Protein AF-0000000075744273 (afdb_homodimer)

Radius of gyration: 20.95 Å; Cα contacts (8 Å, |Δi|>4): 362; chains: 2; bounding box: 50×67×38 Å

pLDDT: mean 96.49, std 5.06, range [46.53, 98.94]

Nearest PDB structures (foldseek):
  8to0-assembly1_Aa  TM=3.218E-01  e=2.720E+00  Mus musculus
  8w6e-assembly1_A  TM=4.230E-01  e=6.167E+00  artificial sequences
  8to0-assembly1_Aa  TM=2.911E-01  e=2.385E+00  Mus musculus
  1i4d-assembly1_A  TM=2.532E-01  e=2.047E+00  Homo sapiens
  1i4d-assembly1_B  TM=2.000E-01  e=2.385E+00  Homo sapiens

InterPro domains:
  IPR012312 Hemerythrin-like [PF01814] (7-139)

Organism: Caldivirga maquilingensis (strain ATCC 700844 / DSM 13496 / JCM 10307 / IC-167) (NCBI:txid397948)

Foldseek 3Di:
DAFLVVLLVVLVVLVVLLVLLLVLLVLCLVVVPCDLVLVVLSLLCCVQQVQLASVCSCVFWQVVCCCVPPHNCPPDLVVVLVVLSVVLVVLSVVLVVLSVCVVVPNVVSSVVSSVSSNVNSVSVVVSVVCCVPPVSVSSNVDGGTDGPDDSVRSCVVRVVVVSSVSSVVSCCVRVNDD/DAFLVVLVVVLVVLVVLLVLLLVLLVLCLVVVPCDLVLVVLSLLCCVQQVQLASVCSCVFWQVVCCCVPPHNCPPDLVVVLVVLSVVLVVLSVVLVVLSVCVVVPPPVSSVVSSVSSNVNSVSVVVSVVCCVPPVSVSSNVDGGTDGPDDSVRSCVVRVVVVSSVSSVVSCCVRVNDD

Structure (mmCIF, N/CA/C/O backbone):
data_AF-0000000075744273-model_v1
#
loop_
_entity.id
_entity.type
_entity.pdbx_description
1 polymer 'Hemerythrin HHE cation binding domain protein'
#
loop_
_atom_site.group_PDB
_atom_site.id
_atom_site.type_symbol
_atom_site.label_atom_id
_atom_site.label_alt_id
_atom_site.label_comp_id
_atom_site.label_asym_id
_atom_site.label_entity_id
_atom_site.label_seq_id
_atom_site.pdbx_PDB_ins_code
_atom_site.Cartn_x
_atom_site.Cartn_y
_atom_site.Cartn_z
_atom_site.occupancy
_atom_site.B_iso_or_equiv
_atom_site.auth_seq_id
_atom_site.auth_comp_id
_atom_site.auth_asym_id
_atom_site.auth_atom_id
_atom_site.pdbx_PDB_model_num
ATOM 1 N N . MET A 1 1 ? 20.266 -5.816 -15.562 1 82.19 1 MET A N 1
ATOM 2 C CA . MET A 1 1 ? 20.766 -6.02 -14.211 1 82.19 1 MET A CA 1
ATOM 3 C C . MET A 1 1 ? 21.172 -4.695 -13.57 1 82.19 1 MET A C 1
ATOM 5 O O . MET A 1 1 ? 21.688 -3.812 -14.25 1 82.19 1 MET A O 1
ATOM 9 N N . VAL A 1 2 ? 20.719 -4.566 -12.336 1 88.5 2 VAL A N 1
ATOM 10 C CA . VAL A 1 2 ? 21.031 -3.359 -11.586 1 88.5 2 VAL A CA 1
ATOM 11 C C . VAL A 1 2 ? 21.938 -3.711 -10.406 1 88.5 2 VAL A C 1
ATOM 13 O O . VAL A 1 2 ? 21.656 -4.645 -9.656 1 88.5 2 VAL A O 1
ATOM 16 N N . SER A 1 3 ? 23.125 -2.955 -10.281 1 95.31 3 SER A N 1
ATOM 17 C CA . SER A 1 3 ? 23.969 -3.113 -9.109 1 95.31 3 SER A CA 1
ATOM 18 C C . SER A 1 3 ? 23.234 -2.75 -7.832 1 95.31 3 SER A C 1
ATOM 20 O O . SER A 1 3 ? 22.594 -1.692 -7.754 1 95.31 3 SER A O 1
ATOM 22 N N . VAL A 1 4 ? 23.328 -3.672 -6.852 1 97.31 4 VAL A N 1
ATOM 23 C CA . VAL A 1 4 ? 22.656 -3.41 -5.59 1 97.31 4 VAL A CA 1
ATOM 24 C C . VAL A 1 4 ? 23.25 -2.17 -4.926 1 97.31 4 VAL A C 1
ATOM 26 O O . VAL A 1 4 ? 22.531 -1.362 -4.34 1 97.31 4 VAL A O 1
ATOM 29 N N . GLU A 1 5 ? 24.5 -2.035 -5.039 1 96.81 5 GLU A N 1
ATOM 30 C CA . GLU A 1 5 ? 25.172 -0.849 -4.496 1 96.81 5 GLU A CA 1
ATOM 31 C C . GLU A 1 5 ? 24.594 0.427 -5.105 1 96.81 5 GLU A C 1
ATOM 33 O O . GLU A 1 5 ? 24.297 1.384 -4.387 1 96.81 5 GLU A O 1
ATOM 38 N N . ASP A 1 6 ? 24.438 0.433 -6.41 1 97.25 6 ASP A N 1
ATOM 39 C CA . ASP A 1 6 ? 23.875 1.599 -7.09 1 97.25 6 ASP A CA 1
ATOM 40 C C . ASP A 1 6 ? 22.422 1.846 -6.664 1 97.25 6 ASP A C 1
ATOM 42 O O . ASP A 1 6 ? 22.016 2.994 -6.48 1 97.25 6 ASP A O 1
ATOM 46 N N . LEU A 1 7 ? 21.688 0.785 -6.59 1 97.94 7 LEU A N 1
ATOM 47 C CA . LEU A 1 7 ? 20.297 0.89 -6.168 1 97.94 7 LEU A CA 1
ATOM 48 C C . LEU A 1 7 ? 20.188 1.45 -4.754 1 97.94 7 LEU A C 1
ATOM 50 O O . LEU A 1 7 ? 19.406 2.369 -4.5 1 97.94 7 LEU A O 1
ATOM 54 N N . VAL A 1 8 ? 20.969 0.924 -3.84 1 98.06 8 VAL A N 1
ATOM 55 C CA . VAL A 1 8 ? 20.938 1.361 -2.447 1 98.06 8 VAL A CA 1
ATOM 56 C C . VAL A 1 8 ? 21.375 2.818 -2.354 1 98.06 8 VAL A C 1
ATOM 58 O O . VAL A 1 8 ? 20.781 3.605 -1.607 1 98.06 8 VAL A O 1
ATOM 61 N N . ASN A 1 9 ? 22.391 3.178 -3.104 1 97.75 9 ASN A N 1
ATOM 62 C CA . ASN A 1 9 ? 22.812 4.574 -3.137 1 97.75 9 ASN A CA 1
ATOM 63 C C . ASN A 1 9 ? 21.703 5.488 -3.635 1 97.75 9 ASN A C 1
ATOM 65 O O . ASN A 1 9 ? 21.5 6.582 -3.102 1 97.75 9 ASN A O 1
ATOM 69 N N . ASN A 1 10 ? 21.031 5.086 -4.676 1 98.31 10 ASN A N 1
ATOM 70 C CA . ASN A 1 10 ? 19.875 5.828 -5.191 1 98.31 10 ASN A CA 1
ATOM 71 C C . ASN A 1 10 ? 18.812 6.016 -4.117 1 98.31 10 ASN A C 1
ATOM 73 O O . ASN A 1 10 ? 18.281 7.113 -3.955 1 98.31 10 ASN A O 1
ATOM 77 N N . LEU A 1 11 ? 18.516 4.934 -3.379 1 98.69 11 LEU A N 1
ATOM 78 C CA . LEU A 1 11 ? 17.516 4.961 -2.318 1 98.69 11 LEU A CA 1
ATOM 79 C C . LEU A 1 11 ? 17.953 5.871 -1.177 1 98.69 11 LEU A C 1
ATOM 81 O O . LEU A 1 11 ? 17.141 6.586 -0.596 1 98.69 11 LEU A O 1
ATOM 85 N N . MET A 1 12 ? 19.234 5.871 -0.908 1 98.19 12 MET A N 1
ATOM 86 C CA . MET A 1 12 ? 19.766 6.73 0.146 1 98.19 12 MET A CA 1
ATOM 87 C C . MET A 1 12 ? 19.688 8.195 -0.255 1 98.19 12 MET A C 1
ATOM 89 O O . MET A 1 12 ? 19.469 9.07 0.593 1 98.19 12 MET A O 1
ATOM 93 N N . ASN A 1 13 ? 19.891 8.453 -1.479 1 98.38 13 ASN A N 1
ATOM 94 C CA . ASN A 1 13 ? 19.688 9.812 -1.961 1 98.38 13 ASN A CA 1
ATOM 95 C C . ASN A 1 13 ? 18.25 10.266 -1.779 1 98.38 13 ASN A C 1
ATOM 97 O O . ASN A 1 13 ? 17.984 11.414 -1.419 1 98.38 13 ASN A O 1
ATOM 101 N N . ASP A 1 14 ? 17.312 9.375 -2.076 1 98.75 14 ASP A N 1
ATOM 102 C CA . ASP A 1 14 ? 15.914 9.688 -1.803 1 98.75 14 ASP A CA 1
ATOM 103 C C . ASP A 1 14 ? 15.703 10.023 -0.328 1 98.75 14 ASP A C 1
ATOM 105 O O . ASP A 1 14 ? 14.961 10.945 0.003 1 98.75 14 ASP A O 1
ATOM 109 N N . HIS A 1 15 ? 16.344 9.234 0.551 1 98.88 15 HIS A N 1
ATOM 110 C CA . HIS A 1 15 ? 16.219 9.453 1.987 1 98.88 15 HIS A CA 1
ATOM 111 C C . HIS A 1 15 ? 16.609 10.875 2.371 1 98.88 15 HIS A C 1
ATOM 113 O O . HIS A 1 15 ? 15.984 11.484 3.24 1 98.88 15 HIS A O 1
ATOM 119 N N . ASP A 1 16 ? 17.625 11.359 1.751 1 98.56 16 ASP A N 1
ATOM 120 C CA . ASP A 1 16 ? 18.078 12.711 2.061 1 98.56 16 ASP A CA 1
ATOM 121 C C . ASP A 1 16 ? 16.984 13.734 1.786 1 98.56 16 ASP A C 1
ATOM 123 O O . ASP A 1 16 ? 16.75 14.641 2.59 1 98.56 16 ASP A O 1
ATOM 127 N N . VAL A 1 17 ? 16.312 13.609 0.669 1 98.75 17 VAL A N 1
ATOM 128 C CA . VAL A 1 17 ? 15.242 14.523 0.296 1 98.75 17 VAL A CA 1
ATOM 129 C C . VAL A 1 17 ? 14.062 14.344 1.253 1 98.75 17 VAL A C 1
ATOM 131 O O . VAL A 1 17 ? 13.469 15.328 1.697 1 98.75 17 VAL A O 1
ATOM 134 N N . ILE A 1 18 ? 13.734 13.117 1.572 1 98.88 18 ILE A N 1
ATOM 135 C CA . ILE A 1 18 ? 12.617 12.805 2.451 1 98.88 18 ILE A CA 1
ATOM 136 C C . ILE A 1 18 ? 12.867 13.383 3.84 1 98.88 18 ILE A C 1
ATOM 138 O O . ILE A 1 18 ? 11.961 13.922 4.473 1 98.88 18 ILE A O 1
ATOM 142 N N . LYS A 1 19 ? 14.102 13.289 4.301 1 98.69 19 LYS A N 1
ATOM 143 C CA . LYS A 1 19 ? 14.445 13.836 5.609 1 98.69 19 LYS A CA 1
ATOM 144 C C . LYS A 1 19 ? 14.227 15.352 5.645 1 98.69 19 LYS A C 1
ATOM 146 O O . LYS A 1 19 ? 13.797 15.891 6.664 1 98.69 19 LYS A O 1
ATOM 151 N N . VAL A 1 20 ? 14.547 16.031 4.57 1 98.75 20 VAL A N 1
ATOM 152 C CA . VAL A 1 20 ? 14.281 17.453 4.484 1 98.75 20 VAL A CA 1
ATOM 153 C C . VAL A 1 20 ? 12.773 17.703 4.609 1 98.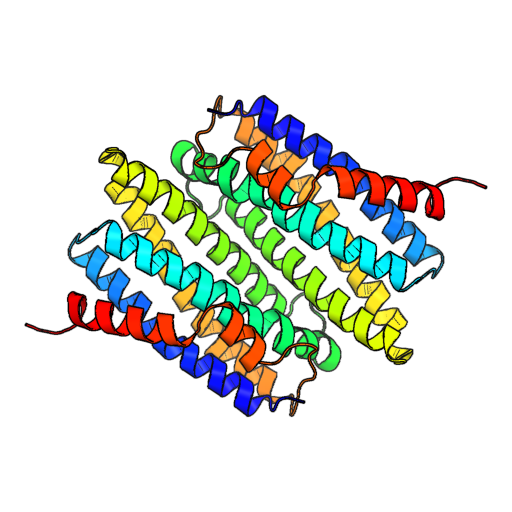75 20 VAL A C 1
ATOM 155 O O . VAL A 1 20 ? 12.352 18.609 5.332 1 98.75 20 VAL A O 1
ATOM 158 N N . SER A 1 21 ? 11.969 16.938 3.918 1 98.88 21 SER A N 1
ATOM 159 C CA . SER A 1 21 ? 10.523 17.094 3.988 1 98.88 21 SER A CA 1
ATOM 160 C C . SER A 1 21 ? 10.016 16.906 5.414 1 98.88 21 SER A C 1
ATOM 162 O O . SER A 1 21 ? 9.086 17.594 5.844 1 98.88 21 SER A O 1
ATOM 164 N N . VAL A 1 22 ? 10.609 15.938 6.145 1 98.75 22 VAL A N 1
ATOM 165 C CA . VAL A 1 22 ? 10.227 15.695 7.531 1 98.75 22 VAL A CA 1
ATOM 166 C C . VAL A 1 22 ? 10.555 16.922 8.375 1 98.75 22 VAL A C 1
ATOM 168 O O . VAL A 1 22 ? 9.742 17.344 9.211 1 98.75 22 VAL A O 1
ATOM 171 N N . SER A 1 23 ? 11.695 17.5 8.148 1 98.62 23 SER A N 1
ATOM 172 C CA . SER A 1 23 ? 12.086 18.719 8.859 1 98.62 23 SER A CA 1
ATOM 173 C C . SER A 1 23 ? 11.125 19.859 8.57 1 98.62 23 SER A C 1
ATOM 175 O O . SER A 1 23 ? 10.82 20.656 9.461 1 98.62 23 SER A O 1
ATOM 177 N N . ILE A 1 24 ? 10.68 19.969 7.324 1 98.69 24 ILE A N 1
ATOM 178 C CA . ILE A 1 24 ? 9.719 21 6.934 1 98.69 24 ILE A CA 1
ATOM 179 C C . ILE A 1 24 ? 8.43 20.812 7.723 1 98.69 24 ILE A C 1
ATOM 181 O O . ILE A 1 24 ? 7.906 21.781 8.297 1 98.69 24 ILE A O 1
ATOM 185 N N . VAL A 1 25 ? 7.941 19.609 7.828 1 98.69 25 VAL A N 1
ATOM 186 C CA . VAL A 1 25 ? 6.707 19.328 8.555 1 98.69 25 VAL A CA 1
ATOM 187 C C . VAL A 1 25 ? 6.902 19.641 10.039 1 98.69 25 VAL A C 1
ATOM 189 O O . VAL A 1 25 ? 6.031 20.234 10.68 1 98.69 25 VAL A O 1
ATOM 192 N N . ASP A 1 26 ? 8.062 19.203 10.57 1 98 26 ASP A N 1
ATOM 193 C CA . ASP A 1 26 ? 8.359 19.5 11.969 1 98 26 ASP A CA 1
ATOM 194 C C . ASP A 1 26 ? 8.289 21 12.25 1 98 26 ASP A C 1
ATOM 196 O O . ASP A 1 26 ? 7.723 21.422 13.266 1 98 26 ASP A O 1
ATOM 200 N N . LYS A 1 27 ? 8.852 21.781 11.359 1 98 27 LYS A N 1
ATOM 201 C CA . LYS A 1 27 ? 8.844 23.234 11.5 1 98 27 LYS A CA 1
ATOM 202 C C . LYS A 1 27 ? 7.426 23.781 11.414 1 98 27 LYS A C 1
ATOM 204 O O . LYS A 1 27 ? 7.043 24.641 12.219 1 98 27 LYS A O 1
ATOM 209 N N . MET A 1 28 ? 6.688 23.328 10.414 1 97.56 28 MET A N 1
ATOM 210 C CA . MET A 1 28 ? 5.301 23.75 10.25 1 97.56 28 MET A CA 1
ATOM 211 C C . MET A 1 28 ? 4.496 23.484 11.523 1 97.56 28 MET A C 1
ATOM 213 O O . MET A 1 28 ? 3.73 24.344 11.969 1 97.56 28 MET A O 1
ATOM 217 N N . LEU A 1 29 ? 4.695 22.328 12.141 1 97.75 29 LEU A N 1
ATOM 218 C CA . LEU A 1 29 ? 3.941 21.922 13.32 1 97.75 29 LEU A CA 1
ATOM 219 C C . LEU A 1 29 ? 4.383 22.719 14.547 1 97.75 29 LEU A C 1
ATOM 221 O O . LEU A 1 29 ? 3.551 23.156 15.344 1 97.75 29 LEU A O 1
ATOM 225 N N . ALA A 1 30 ? 5.656 22.938 14.68 1 97.19 30 ALA A N 1
ATOM 226 C CA . ALA A 1 30 ? 6.203 23.688 15.82 1 97.19 30 ALA A CA 1
ATOM 227 C C . ALA A 1 30 ? 5.688 25.109 15.844 1 97.19 30 ALA A C 1
ATOM 229 O O . ALA A 1 30 ? 5.426 25.672 16.906 1 97.19 30 ALA A O 1
ATOM 230 N N . GLU A 1 31 ? 5.457 25.734 14.688 1 96.12 31 GLU A N 1
ATOM 231 C CA . GLU A 1 31 ? 5.055 27.125 14.594 1 96.12 31 GLU A CA 1
ATOM 232 C C . GLU A 1 31 ? 3.568 27.25 14.266 1 96.12 31 GLU A C 1
ATOM 234 O O . GLU A 1 31 ? 3.07 28.359 14.031 1 96.12 31 GLU A O 1
ATOM 239 N N . LYS A 1 32 ? 2.863 26.188 14.18 1 94.62 32 LYS A N 1
ATOM 240 C CA . LYS A 1 32 ? 1.434 26.109 13.883 1 94.62 32 LYS A CA 1
ATOM 241 C C . LYS A 1 32 ? 1.101 26.844 12.586 1 94.62 32 LYS A C 1
ATOM 243 O O . LYS A 1 32 ? 0.125 27.594 12.523 1 94.62 32 LYS A O 1
ATOM 248 N N . LEU A 1 33 ? 2.135 26.688 11.633 1 91.44 33 LEU A N 1
ATOM 249 C CA . LEU A 1 33 ? 1.945 27.234 10.289 1 91.44 33 LEU A CA 1
ATOM 250 C C . LEU A 1 33 ? 1.294 26.188 9.375 1 91.44 33 LEU A C 1
ATOM 252 O O . LEU A 1 33 ? 1.988 25.438 8.695 1 91.44 33 LEU A O 1
ATOM 256 N N . LEU A 1 34 ? 0.002 26.141 9.305 1 92.69 34 LEU A N 1
ATOM 257 C CA . LEU A 1 34 ? -0.726 25.125 8.562 1 92.69 34 LEU A CA 1
ATOM 258 C C . LEU A 1 34 ? -1.286 25.688 7.262 1 92.69 34 LEU A C 1
ATOM 260 O O . LEU A 1 34 ? -2.5 25.672 7.047 1 92.69 34 LEU A O 1
ATOM 264 N N . ASP A 1 35 ? -0.439 26.125 6.441 1 95.94 35 ASP A N 1
ATOM 265 C CA . ASP A 1 35 ? -0.864 26.547 5.113 1 95.94 35 ASP A CA 1
ATOM 266 C C . ASP A 1 35 ? -1.402 25.375 4.301 1 95.94 35 ASP A C 1
ATOM 268 O O . ASP A 1 35 ? -0.645 24.484 3.92 1 95.94 35 ASP A O 1
ATOM 272 N N . PRO A 1 36 ? -2.727 25.406 4.027 1 97.31 36 PRO A N 1
ATOM 273 C CA . PRO A 1 36 ? -3.338 24.25 3.365 1 97.31 36 PRO A CA 1
ATOM 274 C C . PRO A 1 36 ? -2.68 23.922 2.027 1 97.31 36 PRO A C 1
ATOM 276 O O . PRO A 1 36 ? -2.559 22.75 1.667 1 97.31 36 PRO A O 1
ATOM 279 N N . SER A 1 37 ? -2.316 24.891 1.292 1 97.94 37 SER A N 1
ATOM 280 C CA . SER A 1 37 ? -1.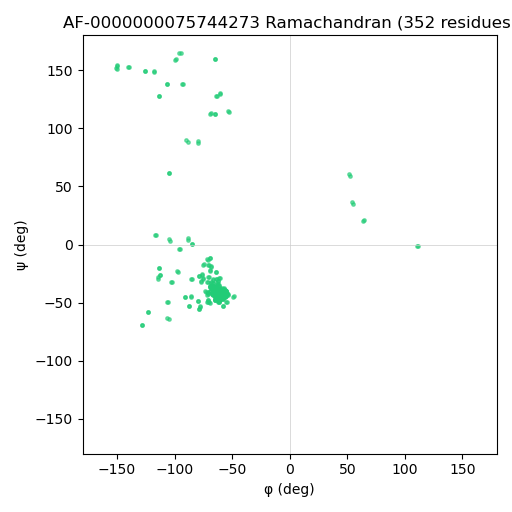688 24.672 -0.006 1 97.94 37 SER A CA 1
ATOM 281 C C . SER A 1 37 ? -0.351 23.953 0.146 1 97.94 37 SER A C 1
ATOM 283 O O . SER A 1 37 ? -0.038 23.047 -0.625 1 97.94 37 SER A O 1
ATOM 285 N N . ASP A 1 38 ? 0.435 24.328 1.115 1 98.5 38 ASP A N 1
ATOM 286 C CA . ASP A 1 38 ? 1.728 23.688 1.356 1 98.5 38 ASP A CA 1
ATOM 287 C C . ASP A 1 38 ? 1.553 22.266 1.866 1 98.5 38 ASP A C 1
ATOM 289 O O . ASP A 1 38 ? 2.299 21.359 1.476 1 98.5 38 ASP A O 1
ATOM 293 N N . ILE A 1 39 ? 0.556 22.062 2.76 1 98.62 39 ILE A N 1
ATOM 294 C CA . ILE A 1 39 ? 0.287 20.719 3.273 1 98.62 39 ILE A CA 1
ATOM 295 C C . ILE A 1 39 ? -0.134 19.812 2.129 1 98.62 39 ILE A C 1
ATOM 297 O O . ILE A 1 39 ? 0.315 18.656 2.047 1 98.62 39 ILE A O 1
ATOM 301 N N . ASN A 1 40 ? -0.954 20.359 1.286 1 98.31 40 ASN A N 1
ATOM 302 C CA . ASN A 1 40 ? -1.371 19.578 0.126 1 98.31 40 ASN A CA 1
ATOM 303 C C . ASN A 1 40 ? -0.182 19.203 -0.754 1 98.31 40 ASN A C 1
ATOM 305 O O . ASN A 1 40 ? -0.104 18.078 -1.253 1 98.31 40 ASN A O 1
ATOM 309 N N . MET A 1 41 ? 0.726 20.109 -0.986 1 98.5 41 MET A N 1
ATOM 310 C CA . MET A 1 41 ? 1.925 19.859 -1.78 1 98.5 41 MET A CA 1
ATOM 311 C C . MET A 1 41 ? 2.795 18.781 -1.125 1 98.5 41 MET A C 1
ATOM 313 O O . MET A 1 41 ? 3.33 17.906 -1.808 1 98.5 41 MET A O 1
ATOM 317 N N . LEU A 1 42 ? 2.93 18.844 0.149 1 98.81 42 LEU A N 1
ATOM 318 C CA . LEU A 1 42 ? 3.701 17.844 0.881 1 98.81 42 LEU A CA 1
ATOM 319 C C . LEU A 1 42 ? 3.049 16.469 0.779 1 98.81 42 LEU A C 1
ATOM 321 O O . LEU A 1 42 ? 3.736 15.461 0.588 1 98.81 42 LEU A O 1
ATOM 325 N N . LEU A 1 43 ? 1.728 16.422 0.934 1 98.81 43 LEU A N 1
ATOM 326 C CA . LEU A 1 43 ? 1.028 15.141 0.821 1 98.81 43 LEU A CA 1
ATOM 327 C C . LEU A 1 43 ? 1.179 14.562 -0.582 1 98.81 43 LEU A C 1
ATOM 329 O O . LEU A 1 43 ? 1.289 13.344 -0.746 1 98.81 43 LEU A O 1
ATOM 333 N N . ASP A 1 44 ? 1.207 15.422 -1.624 1 98.81 44 ASP A N 1
ATOM 334 C CA . ASP A 1 44 ? 1.5 14.969 -2.98 1 98.81 44 ASP A CA 1
ATOM 335 C C . ASP A 1 44 ? 2.914 14.398 -3.076 1 98.81 44 ASP A C 1
ATOM 337 O O . ASP A 1 44 ? 3.127 13.352 -3.689 1 98.81 44 ASP A O 1
ATOM 341 N N . PHE A 1 45 ? 3.859 15.102 -2.5 1 98.94 45 PHE A N 1
ATOM 342 C CA . PHE A 1 45 ? 5.238 14.625 -2.463 1 98.94 45 PHE A CA 1
ATOM 343 C C . PHE A 1 45 ? 5.312 13.242 -1.819 1 98.94 45 PHE A C 1
ATOM 345 O O . PHE A 1 45 ? 5.984 12.344 -2.336 1 98.94 45 PHE A O 1
ATOM 352 N N . TYR A 1 46 ? 4.641 13 -0.708 1 98.88 46 TYR A N 1
ATOM 353 C CA . TYR A 1 46 ? 4.668 11.719 -0.003 1 98.88 46 TYR A CA 1
ATOM 354 C C . TYR A 1 46 ? 4.004 10.625 -0.829 1 98.88 46 TYR A C 1
ATOM 356 O O . TYR A 1 46 ? 4.461 9.477 -0.835 1 98.88 46 TYR A O 1
ATOM 364 N N . GLU A 1 47 ? 2.967 10.969 -1.504 1 98.69 47 GLU A N 1
ATOM 365 C CA . GLU A 1 47 ? 2.275 9.977 -2.324 1 98.69 47 GLU A CA 1
ATOM 366 C C . GLU A 1 47 ? 3.1 9.602 -3.555 1 98.69 47 GLU A C 1
ATOM 368 O O . GLU A 1 47 ? 3.307 8.422 -3.834 1 98.69 47 GLU A O 1
ATOM 373 N N . PHE A 1 48 ? 3.598 10.594 -4.234 1 98.69 48 PHE A N 1
ATOM 374 C CA . PHE A 1 48 ? 4.176 10.328 -5.547 1 98.69 48 PHE A CA 1
ATOM 375 C C . PHE A 1 48 ? 5.668 10.031 -5.43 1 98.69 48 PHE A C 1
ATOM 377 O O . PHE A 1 48 ? 6.164 9.078 -6.027 1 98.69 48 PHE A O 1
ATOM 384 N N . PHE A 1 49 ? 6.402 10.812 -4.656 1 98.81 49 PHE A N 1
ATOM 385 C CA . PHE A 1 49 ? 7.844 10.609 -4.543 1 98.81 49 PHE A CA 1
ATOM 386 C C . PHE A 1 49 ? 8.156 9.469 -3.582 1 98.81 49 PHE A C 1
ATOM 388 O O . PHE A 1 49 ? 8.969 8.594 -3.893 1 98.81 49 PHE A O 1
ATOM 395 N N . VAL A 1 50 ? 7.555 9.484 -2.418 1 98.88 50 VAL A N 1
ATOM 396 C CA . VAL A 1 50 ? 7.922 8.492 -1.412 1 98.88 50 VAL A CA 1
ATOM 397 C C . VAL A 1 50 ? 7.25 7.16 -1.734 1 98.88 50 VAL A C 1
ATOM 399 O O . VAL A 1 50 ? 7.93 6.148 -1.918 1 98.88 50 VAL A O 1
ATOM 402 N N . ASP A 1 51 ? 5.945 7.148 -1.873 1 98.75 51 ASP A N 1
ATOM 403 C CA . ASP A 1 51 ? 5.227 5.887 -2.006 1 98.75 51 ASP A CA 1
ATOM 404 C C . ASP A 1 51 ? 5.359 5.328 -3.42 1 98.75 51 ASP A C 1
ATOM 406 O O . ASP A 1 51 ? 5.805 4.191 -3.604 1 98.75 51 ASP A O 1
ATOM 410 N N . LYS A 1 52 ? 5.031 6.102 -4.469 1 98.44 52 LYS A N 1
ATOM 411 C CA . LYS A 1 52 ? 4.93 5.59 -5.832 1 98.44 52 LYS A CA 1
ATOM 412 C C . LYS A 1 52 ? 6.293 5.578 -6.516 1 98.44 52 LYS A C 1
ATOM 414 O O . LYS A 1 52 ? 6.418 5.133 -7.66 1 98.44 52 LYS A O 1
ATOM 419 N N . CYS A 1 53 ? 7.344 6 -5.82 1 98.69 53 CYS A N 1
ATOM 420 C CA . CYS A 1 53 ? 8.68 5.965 -6.41 1 98.69 53 CYS A CA 1
ATOM 421 C C . CYS A 1 53 ? 9.664 5.262 -5.488 1 98.69 53 CYS A C 1
ATOM 423 O O . CYS A 1 53 ? 10.031 4.109 -5.73 1 98.69 53 CYS A O 1
ATOM 425 N N . HIS A 1 54 ? 10.008 5.855 -4.359 1 98.88 54 HIS A N 1
ATOM 426 C CA . HIS A 1 54 ? 11 5.289 -3.447 1 98.88 54 HIS A CA 1
ATOM 427 C C . HIS A 1 54 ? 10.586 3.893 -2.986 1 98.88 54 HIS A C 1
ATOM 429 O O . HIS A 1 54 ? 11.344 2.934 -3.146 1 98.88 54 HIS A O 1
ATOM 435 N N . HIS A 1 55 ? 9.391 3.748 -2.463 1 98.81 55 HIS A N 1
ATOM 436 C CA . HIS A 1 55 ? 8.922 2.451 -1.988 1 98.81 55 HIS A CA 1
ATOM 437 C C . HIS A 1 55 ? 8.758 1.467 -3.143 1 98.81 55 HIS A C 1
ATOM 439 O O . HIS A 1 55 ? 9.008 0.27 -2.98 1 98.81 55 HIS A O 1
ATOM 445 N N . VAL A 1 56 ? 8.32 1.994 -4.305 1 98.44 56 VAL A N 1
ATOM 446 C CA . VAL A 1 56 ? 8.117 1.112 -5.449 1 98.44 56 VAL A CA 1
ATOM 447 C C . VAL A 1 56 ? 9.461 0.576 -5.934 1 98.44 56 VAL A C 1
ATOM 449 O O . VAL A 1 56 ? 9.57 -0.593 -6.312 1 98.44 56 VAL A O 1
ATOM 452 N N . LYS A 1 57 ? 10.531 1.367 -5.941 1 98.44 57 LYS A N 1
ATOM 453 C CA . LYS A 1 57 ? 11.859 0.865 -6.281 1 98.44 57 LYS A CA 1
ATOM 454 C C . LYS A 1 57 ? 12.242 -0.316 -5.391 1 98.44 57 LYS A C 1
ATOM 456 O O . LYS A 1 57 ? 12.805 -1.302 -5.871 1 98.44 57 LYS A O 1
ATOM 461 N N . GLU A 1 58 ? 11.898 -0.199 -4.16 1 98.62 58 GLU A N 1
ATOM 462 C CA . GLU A 1 58 ? 12.188 -1.282 -3.225 1 98.62 58 GLU A CA 1
ATOM 463 C C . GLU A 1 58 ? 11.328 -2.508 -3.516 1 98.62 58 GLU A C 1
ATOM 465 O O . GLU A 1 58 ? 11.852 -3.613 -3.684 1 98.62 58 GLU A O 1
ATOM 470 N N . GLU A 1 59 ? 10.062 -2.309 -3.639 1 98.25 59 GLU A N 1
ATOM 471 C CA . GLU A 1 59 ? 9.078 -3.385 -3.709 1 98.25 59 GLU A CA 1
ATOM 472 C C . GLU A 1 59 ? 9.18 -4.141 -5.031 1 98.25 59 GLU A C 1
ATOM 474 O O . GLU A 1 59 ? 8.844 -5.324 -5.102 1 98.25 59 GLU A O 1
ATOM 479 N N . VAL A 1 60 ? 9.641 -3.447 -6.074 1 97.19 60 VAL A N 1
ATOM 480 C CA . VAL A 1 60 ? 9.625 -4.051 -7.402 1 97.19 60 VAL A CA 1
ATOM 481 C C . VAL A 1 60 ? 11.023 -4.523 -7.777 1 97.19 60 VAL A C 1
ATOM 483 O O . VAL A 1 60 ? 11.18 -5.539 -8.461 1 97.19 60 VAL A O 1
ATOM 486 N N . ILE A 1 61 ? 12.023 -3.854 -7.332 1 97.25 61 ILE A N 1
ATOM 487 C CA . ILE A 1 61 ? 13.375 -4.156 -7.797 1 97.25 61 ILE A CA 1
ATOM 488 C C . ILE A 1 61 ? 14.148 -4.887 -6.703 1 97.25 61 ILE A C 1
ATOM 490 O O . ILE A 1 61 ? 14.641 -5.996 -6.918 1 97.25 61 ILE A O 1
ATOM 494 N N . LEU A 1 62 ? 14.156 -4.402 -5.527 1 97.69 62 LEU A N 1
ATOM 495 C CA . LEU A 1 62 ? 15.07 -4.887 -4.496 1 97.69 62 LEU A CA 1
ATOM 496 C C . LEU A 1 62 ? 14.461 -6.07 -3.748 1 97.69 62 LEU A C 1
ATOM 498 O O . LEU A 1 62 ? 15.07 -7.133 -3.656 1 97.69 62 LEU A O 1
ATOM 502 N N . PHE A 1 63 ? 13.25 -5.957 -3.223 1 98.06 63 PHE A N 1
ATOM 503 C CA . PHE A 1 63 ? 12.672 -6.879 -2.25 1 98.06 63 PHE A CA 1
ATOM 504 C C . PHE A 1 63 ? 12.477 -8.258 -2.861 1 98.06 63 PHE A C 1
ATOM 506 O O . PHE A 1 63 ? 12.781 -9.273 -2.23 1 98.06 63 PHE A O 1
ATOM 513 N N . PRO A 1 64 ? 11.977 -8.312 -4.145 1 96.75 64 PRO A N 1
ATOM 514 C CA . PRO A 1 64 ? 11.82 -9.648 -4.719 1 96.75 64 PRO A CA 1
ATOM 515 C C . PRO A 1 64 ? 13.133 -10.422 -4.785 1 96.75 64 PRO A C 1
ATOM 517 O O . PRO A 1 64 ? 13.164 -11.617 -4.484 1 96.75 64 PRO A O 1
ATOM 520 N N . SER A 1 65 ? 14.211 -9.758 -5.121 1 95.06 65 SER A N 1
ATOM 521 C CA . SER A 1 65 ? 15.5 -10.43 -5.18 1 95.06 65 SER A CA 1
ATOM 522 C C . SER A 1 65 ? 15.945 -10.898 -3.797 1 95.06 65 SER A C 1
ATOM 524 O O . SER A 1 65 ? 16.547 -11.961 -3.658 1 95.06 65 SER A O 1
ATOM 526 N N . ILE A 1 66 ? 15.648 -10.117 -2.836 1 96.12 66 ILE A N 1
ATOM 527 C CA . ILE A 1 66 ? 15.969 -10.508 -1.467 1 96.12 66 ILE A CA 1
ATOM 528 C C . ILE A 1 66 ? 15.211 -11.773 -1.092 1 96.12 66 ILE A C 1
ATOM 530 O O . ILE A 1 66 ? 15.805 -12.75 -0.622 1 96.12 66 ILE A O 1
ATOM 534 N N . ASN A 1 67 ? 13.953 -11.82 -1.371 1 96.31 67 ASN A N 1
ATOM 535 C CA . ASN A 1 67 ? 13.109 -12.93 -0.929 1 96.31 67 ASN A CA 1
ATOM 536 C C . ASN A 1 67 ? 13.336 -14.18 -1.771 1 96.31 67 ASN A C 1
ATOM 538 O O . ASN A 1 67 ? 13.172 -15.297 -1.284 1 96.31 67 ASN A O 1
ATOM 542 N N . ILE A 1 68 ? 13.781 -14 -3.02 1 93.5 68 ILE A N 1
ATOM 543 C CA . ILE A 1 68 ? 14.016 -15.133 -3.902 1 93.5 68 ILE A CA 1
ATOM 544 C C . ILE A 1 68 ? 15.414 -15.695 -3.662 1 93.5 68 ILE A C 1
ATOM 546 O O . ILE A 1 68 ? 15.617 -16.906 -3.723 1 93.5 68 ILE A O 1
ATOM 550 N N . LYS A 1 69 ? 16.375 -14.859 -3.252 1 93.12 69 LYS A N 1
ATOM 551 C CA . LYS A 1 69 ? 17.766 -15.297 -3.273 1 93.12 69 LYS A CA 1
ATOM 552 C C . LYS A 1 69 ? 18.328 -15.398 -1.858 1 93.12 69 LYS A C 1
ATOM 554 O O . LYS A 1 69 ? 19.281 -16.141 -1.617 1 93.12 69 LYS A O 1
ATOM 559 N N . LEU A 1 70 ? 17.828 -14.594 -0.954 1 93.94 70 LEU A N 1
ATOM 560 C CA . LEU A 1 70 ? 18.453 -14.547 0.359 1 93.94 70 LEU A CA 1
ATOM 561 C C . LEU A 1 70 ? 17.609 -15.281 1.396 1 93.94 70 LEU A C 1
ATOM 563 O O . LEU A 1 70 ? 18.047 -16.281 1.96 1 93.94 70 LEU A O 1
ATOM 567 N N . TYR A 1 71 ? 16.391 -14.805 1.673 1 92.31 71 TYR A N 1
ATOM 568 C CA . TYR A 1 71 ? 15.531 -15.445 2.662 1 92.31 71 TYR A CA 1
ATOM 569 C C . TYR A 1 71 ? 14.062 -15.258 2.309 1 92.31 71 TYR A C 1
ATOM 571 O O . TYR A 1 71 ? 13.688 -14.258 1.698 1 92.31 71 TYR A O 1
ATOM 579 N N . PRO A 1 72 ? 13.297 -16.219 2.803 1 94.56 72 PRO A N 1
ATOM 580 C CA . PRO A 1 72 ? 11.867 -16.156 2.512 1 94.56 72 PRO A CA 1
ATOM 581 C C . PRO A 1 72 ? 11.188 -14.938 3.145 1 94.56 72 PRO A C 1
ATOM 583 O O . PRO A 1 72 ? 11.719 -14.359 4.098 1 94.56 72 PRO A O 1
ATOM 586 N N . PHE A 1 73 ? 10.078 -14.57 2.643 1 97.5 73 PHE A N 1
ATOM 587 C CA . PHE A 1 73 ? 9.305 -13.398 3.035 1 97.5 73 PHE A CA 1
ATOM 588 C C . PHE A 1 73 ? 8.906 -13.477 4.504 1 97.5 73 PHE A C 1
ATOM 590 O O . PHE A 1 73 ? 9.031 -12.5 5.242 1 97.5 73 PHE A O 1
ATOM 597 N N . GLU A 1 74 ? 8.461 -14.656 4.922 1 93.81 74 GLU A N 1
ATOM 598 C CA . GLU A 1 74 ? 7.953 -14.805 6.285 1 93.81 74 GLU A CA 1
ATOM 599 C C . GLU A 1 74 ? 9.047 -14.547 7.312 1 93.81 74 GLU A C 1
ATOM 601 O O . GLU A 1 74 ? 10.141 -15.102 7.219 1 93.81 74 GLU A O 1
ATOM 606 N N . ASN A 1 75 ? 8.766 -13.625 8.297 1 90.38 75 ASN A N 1
ATOM 607 C CA . ASN A 1 75 ? 9.656 -13.258 9.398 1 90.38 75 ASN A CA 1
ATOM 608 C C . ASN A 1 75 ? 10.93 -12.594 8.891 1 90.38 75 ASN A C 1
ATOM 610 O O . ASN A 1 75 ? 11.977 -12.68 9.531 1 90.38 75 ASN A O 1
ATOM 614 N N . SER A 1 76 ? 10.898 -12.078 7.727 1 94.88 76 SER A N 1
ATOM 615 C CA . SER A 1 76 ? 12.047 -11.367 7.176 1 94.88 76 SER A CA 1
ATOM 616 C C . SER A 1 76 ? 11.914 -9.859 7.391 1 94.88 76 SER A C 1
ATOM 618 O O . SER A 1 76 ? 10.82 -9.359 7.664 1 94.88 76 SER A O 1
ATOM 620 N N . PRO A 1 77 ? 13.031 -9.172 7.211 1 95.81 77 PRO A N 1
ATOM 621 C CA . PRO A 1 77 ? 12.961 -7.715 7.285 1 95.81 77 PRO A CA 1
ATOM 622 C C . PRO A 1 77 ? 12.031 -7.121 6.227 1 95.81 77 PRO A C 1
ATOM 624 O O . PRO A 1 77 ? 11.406 -6.078 6.461 1 95.81 77 PRO A O 1
ATOM 627 N N . VAL A 1 78 ? 11.906 -7.812 5.105 1 97.88 78 VAL A N 1
ATOM 628 C CA . VAL A 1 78 ? 11.055 -7.312 4.031 1 97.88 78 VAL A CA 1
ATOM 629 C C . VAL A 1 78 ? 9.594 -7.277 4.5 1 97.88 78 VAL A C 1
ATOM 631 O O . VAL A 1 78 ? 8.852 -6.359 4.16 1 97.88 78 VAL A O 1
ATOM 634 N N . ASN A 1 79 ? 9.227 -8.297 5.258 1 97.81 79 ASN A N 1
ATOM 635 C CA . ASN A 1 79 ? 7.879 -8.344 5.809 1 97.81 79 ASN A CA 1
ATOM 636 C C . ASN A 1 79 ? 7.562 -7.098 6.629 1 97.81 79 ASN A C 1
ATOM 638 O O . ASN A 1 79 ? 6.512 -6.484 6.457 1 97.81 79 ASN A O 1
ATOM 642 N N . VAL A 1 80 ? 8.477 -6.641 7.484 1 97.5 80 VAL A N 1
ATOM 643 C CA . VAL A 1 80 ? 8.32 -5.457 8.32 1 97.5 80 VAL A CA 1
ATOM 644 C C . VAL A 1 80 ? 8.25 -4.211 7.445 1 97.5 80 VAL A C 1
ATOM 646 O O . VAL A 1 80 ? 7.422 -3.324 7.676 1 97.5 80 VAL A O 1
ATOM 649 N N . MET A 1 81 ? 9.094 -4.188 6.402 1 98.62 81 MET A N 1
ATOM 650 C CA . MET A 1 81 ? 9.172 -3.016 5.531 1 98.62 81 MET A CA 1
ATOM 651 C C . MET A 1 81 ? 7.848 -2.795 4.805 1 98.62 81 MET A C 1
ATOM 653 O O . MET A 1 81 ? 7.352 -1.67 4.734 1 98.62 81 MET A O 1
ATOM 657 N N . VAL A 1 82 ? 7.238 -3.867 4.324 1 98.69 82 VAL A N 1
ATOM 658 C CA . VAL A 1 82 ? 6.039 -3.695 3.508 1 98.69 82 VAL A CA 1
ATOM 659 C C . VAL A 1 82 ? 4.836 -3.434 4.41 1 98.69 82 VAL A C 1
ATOM 661 O O . VAL A 1 82 ? 3.898 -2.734 4.016 1 98.69 82 VAL A O 1
ATOM 664 N N . MET A 1 83 ? 4.828 -3.898 5.652 1 98.44 83 MET A N 1
ATOM 665 C CA . MET A 1 83 ? 3.818 -3.494 6.629 1 98.44 83 MET A CA 1
ATOM 666 C C . MET A 1 83 ? 3.867 -1.988 6.867 1 98.44 83 MET A C 1
ATOM 668 O O . MET A 1 83 ? 2.834 -1.319 6.852 1 98.44 83 MET A O 1
ATOM 672 N N . ASP A 1 84 ? 5.098 -1.493 6.992 1 98.69 84 ASP A N 1
ATOM 673 C CA . ASP A 1 84 ? 5.289 -0.061 7.199 1 98.69 84 ASP A CA 1
ATOM 674 C C . ASP A 1 84 ? 4.797 0.739 6 1 98.69 84 ASP A C 1
ATOM 676 O O . ASP A 1 84 ? 4.234 1.826 6.156 1 98.69 84 ASP A O 1
ATOM 680 N N . HIS A 1 85 ? 5.039 0.196 4.797 1 98.88 85 HIS A N 1
ATOM 681 C CA . HIS A 1 85 ? 4.562 0.877 3.598 1 98.88 85 HIS A CA 1
ATOM 682 C C . HIS A 1 85 ? 3.043 1.002 3.6 1 98.88 85 HIS A C 1
ATOM 684 O O . HIS A 1 85 ? 2.498 2.025 3.18 1 98.88 85 HIS A O 1
ATOM 690 N N . GLY A 1 86 ? 2.365 -0.041 4.09 1 98.81 86 GLY A N 1
ATOM 691 C CA . GLY A 1 86 ? 0.917 0.016 4.199 1 98.81 86 GLY A CA 1
ATOM 692 C C . GLY A 1 86 ? 0.432 1.095 5.152 1 98.81 86 GLY A C 1
ATOM 693 O O . GLY A 1 86 ? -0.519 1.817 4.848 1 98.81 86 GLY A O 1
ATOM 694 N N . ILE A 1 87 ? 1.104 1.233 6.258 1 98.69 87 ILE A N 1
ATOM 695 C CA . ILE A 1 87 ? 0.766 2.25 7.25 1 98.69 87 ILE A CA 1
ATOM 696 C C . ILE A 1 87 ? 0.943 3.641 6.645 1 98.69 87 ILE A C 1
ATOM 698 O O . ILE A 1 87 ? 0.056 4.488 6.758 1 98.69 87 ILE A O 1
ATOM 702 N N . PHE A 1 88 ? 2.061 3.82 6 1 98.88 88 PHE A N 1
ATOM 703 C CA . PHE A 1 88 ? 2.383 5.125 5.438 1 98.88 88 PHE A CA 1
ATOM 704 C C . PHE A 1 88 ? 1.357 5.535 4.387 1 98.88 88 PHE A C 1
ATOM 706 O O . PHE A 1 88 ? 0.886 6.672 4.383 1 98.88 88 PHE A O 1
ATOM 713 N N . ARG A 1 89 ? 0.969 4.613 3.5 1 98.75 89 ARG A N 1
ATOM 714 C CA . ARG A 1 89 ? -0.014 4.867 2.453 1 98.75 89 ARG A CA 1
ATOM 715 C C . ARG A 1 89 ? -1.35 5.297 3.049 1 98.75 89 ARG A C 1
ATOM 717 O O . ARG A 1 89 ? -1.978 6.238 2.561 1 98.75 89 ARG A O 1
ATOM 724 N N . TYR A 1 90 ? -1.683 4.672 4.102 1 98.75 90 TYR A N 1
ATOM 725 C CA . TYR A 1 90 ? -2.957 5.016 4.723 1 98.75 90 TYR A CA 1
ATOM 726 C C . TYR A 1 90 ? -2.891 6.387 5.387 1 98.75 90 TYR A C 1
ATOM 728 O O . TYR A 1 90 ? -3.836 7.172 5.297 1 98.75 90 TYR A O 1
ATOM 736 N N . LEU A 1 91 ? -1.785 6.633 6.082 1 98.75 91 LEU A N 1
ATOM 737 C CA . LEU A 1 91 ? -1.676 7.906 6.789 1 98.75 91 LEU A CA 1
ATOM 738 C C . LEU A 1 91 ? -1.717 9.07 5.809 1 98.75 91 LEU A C 1
ATOM 740 O O . LEU A 1 91 ? -2.229 10.148 6.137 1 98.75 91 LEU A O 1
ATOM 744 N N . ILE A 1 92 ? -1.223 8.891 4.582 1 98.69 92 ILE A N 1
ATOM 745 C CA . ILE A 1 92 ? -1.372 9.906 3.549 1 98.69 92 ILE A CA 1
ATOM 746 C C . ILE A 1 92 ? -2.854 10.164 3.291 1 98.69 92 ILE A C 1
ATOM 748 O O . ILE A 1 92 ? -3.295 11.32 3.266 1 98.69 92 ILE A O 1
ATOM 752 N N . ARG A 1 93 ? -3.662 9.102 3.139 1 97.56 93 ARG A N 1
ATOM 753 C CA . ARG A 1 93 ? -5.09 9.211 2.854 1 97.56 93 ARG A CA 1
ATOM 754 C C . ARG A 1 93 ? -5.824 9.906 3.998 1 97.56 93 ARG A C 1
ATOM 756 O O . ARG A 1 93 ? -6.691 10.75 3.766 1 97.56 93 ARG A O 1
ATOM 763 N N . LEU A 1 94 ? -5.469 9.477 5.199 1 97.88 94 LEU A N 1
ATOM 764 C CA . LEU A 1 94 ? -6.113 10.055 6.371 1 97.88 94 LEU A CA 1
ATOM 765 C C . LEU A 1 94 ? -5.836 11.555 6.457 1 97.88 94 LEU A C 1
ATOM 767 O O . LEU A 1 94 ? -6.746 12.344 6.699 1 97.88 94 LEU A O 1
ATOM 771 N N . ASN A 1 95 ? -4.586 11.945 6.227 1 98.31 95 ASN A N 1
ATOM 772 C CA . ASN A 1 95 ? -4.227 13.359 6.297 1 98.31 95 ASN A CA 1
ATOM 773 C C . ASN A 1 95 ? -4.902 14.164 5.188 1 98.31 95 ASN A C 1
ATOM 775 O O . ASN A 1 95 ? -5.246 15.328 5.387 1 98.31 95 ASN A O 1
ATOM 779 N N . ARG A 1 96 ? -5.102 13.555 4.023 1 97.56 96 ARG A N 1
ATOM 780 C CA . ARG A 1 96 ? -5.836 14.227 2.955 1 97.56 96 ARG A CA 1
ATOM 781 C C . ARG A 1 96 ? -7.273 14.508 3.371 1 97.56 96 ARG A C 1
ATOM 783 O O . ARG A 1 96 ? -7.809 15.586 3.09 1 97.56 96 ARG A O 1
ATOM 790 N N . GLU A 1 97 ? -7.863 13.555 4.027 1 96.38 97 GLU A N 1
ATOM 791 C CA . GLU A 1 97 ? -9.234 13.734 4.508 1 96.38 97 GLU A CA 1
ATOM 792 C C . GLU A 1 97 ? -9.312 14.844 5.551 1 96.38 97 GLU A C 1
ATOM 794 O O . GLU A 1 97 ? -10.195 15.695 5.496 1 96.38 97 GLU A O 1
ATOM 799 N N . LEU A 1 98 ? -8.398 14.797 6.461 1 97.06 98 LEU A N 1
ATOM 800 C CA . LEU A 1 98 ? -8.359 15.82 7.504 1 97.06 98 LEU A CA 1
ATOM 801 C C . LEU A 1 98 ? -8.125 17.203 6.906 1 97.06 98 LEU A C 1
ATOM 803 O O . LEU A 1 98 ? -8.766 18.172 7.309 1 97.06 98 LEU A O 1
ATOM 807 N N . LEU A 1 99 ? -7.211 17.312 5.93 1 97.62 99 LEU A N 1
ATOM 808 C CA . LEU A 1 99 ? -6.938 18.578 5.266 1 97.62 99 LEU A CA 1
ATOM 809 C C . LEU A 1 99 ? -8.18 19.094 4.543 1 97.62 99 LEU A C 1
ATOM 811 O O . LEU A 1 99 ? -8.469 20.281 4.57 1 97.62 99 LEU A O 1
ATOM 815 N N . SER A 1 100 ? -8.859 18.219 3.865 1 96 100 SER A N 1
ATOM 816 C CA . SER A 1 100 ? -10.078 18.594 3.16 1 96 100 SER A CA 1
ATOM 817 C C . SER A 1 100 ? -11.109 19.188 4.117 1 96 100 SER A C 1
ATOM 819 O O . SER A 1 100 ? -11.766 20.172 3.793 1 96 100 SER A O 1
ATOM 821 N N . ARG A 1 101 ? -11.234 18.609 5.281 1 94.31 101 ARG A N 1
ATOM 822 C CA . ARG A 1 101 ? -12.156 19.125 6.289 1 94.31 101 ARG A CA 1
ATOM 823 C C . ARG A 1 101 ? -11.742 20.516 6.742 1 94.31 101 ARG A C 1
ATOM 825 O O . ARG A 1 101 ? -12.586 21.391 6.902 1 94.31 101 ARG A O 1
ATOM 832 N N . LEU A 1 102 ? -10.492 20.641 6.938 1 95.88 102 LEU A N 1
ATOM 833 C CA . LEU A 1 102 ? -9.977 21.938 7.359 1 95.88 102 LEU A CA 1
ATOM 834 C C . LEU A 1 102 ? -10.258 23 6.301 1 95.88 102 LEU A C 1
ATOM 836 O O . LEU A 1 102 ? -10.75 24.078 6.621 1 95.88 102 LEU A O 1
ATOM 840 N N . ILE A 1 103 ? -9.984 22.656 5.051 1 96.25 103 ILE A N 1
ATOM 841 C CA . ILE A 1 103 ? -10.172 23.578 3.936 1 96.25 103 ILE A CA 1
ATOM 842 C C . ILE A 1 103 ? -11.648 23.938 3.805 1 96.25 103 ILE A C 1
ATOM 844 O O . ILE A 1 103 ? -11.992 25.062 3.463 1 96.25 103 ILE A O 1
ATOM 848 N N . ASN A 1 104 ? -12.484 23.047 4.184 1 94.81 104 ASN A N 1
ATOM 849 C CA . ASN A 1 104 ? -13.93 23.25 4.074 1 94.81 104 ASN A CA 1
ATOM 850 C C . ASN A 1 104 ? -14.484 23.938 5.316 1 94.81 104 ASN A C 1
ATOM 852 O O . ASN A 1 104 ? -15.703 23.984 5.512 1 94.81 104 ASN A O 1
ATOM 856 N N . GLY A 1 105 ? -13.641 24.328 6.25 1 94.94 105 GLY A N 1
ATOM 857 C CA . GLY A 1 105 ? -14.062 25.25 7.293 1 94.94 105 GLY A CA 1
ATOM 858 C C . GLY A 1 105 ? -14.133 24.594 8.664 1 94.94 105 GLY A C 1
ATOM 859 O O . GLY A 1 105 ? -14.445 25.266 9.656 1 94.94 105 GLY A O 1
ATOM 860 N N . ASP A 1 106 ? -13.844 23.312 8.797 1 94.31 106 ASP A N 1
ATOM 861 C CA . ASP A 1 106 ? -13.883 22.625 10.086 1 94.31 106 ASP A CA 1
ATOM 862 C C . ASP A 1 106 ? -12.617 22.922 10.891 1 94.31 106 ASP A C 1
ATOM 864 O O . ASP A 1 106 ? -11.688 22.094 10.914 1 94.31 106 ASP A O 1
ATOM 868 N N . GLN A 1 107 ? -12.633 23.984 11.641 1 94.94 107 GLN A N 1
ATOM 869 C CA . GLN A 1 107 ? -11.469 24.422 12.398 1 94.94 107 GLN A CA 1
ATOM 870 C C . GLN A 1 107 ? -11.172 23.484 13.562 1 94.94 107 GLN A C 1
ATOM 872 O O . GLN A 1 107 ? -10.062 23.469 14.086 1 94.94 107 GLN A O 1
ATOM 877 N N . SER A 1 108 ? -12.164 22.719 13.875 1 95 108 SER A N 1
ATOM 878 C CA . SER A 1 108 ? -12.008 21.844 15.031 1 95 108 SER A CA 1
ATOM 879 C C . SER A 1 108 ? -11.047 20.703 14.727 1 95 108 SER A C 1
ATOM 881 O O . SER A 1 108 ? -10.578 20.016 15.633 1 95 108 SER A O 1
ATOM 883 N N . ILE A 1 109 ? -10.68 20.484 13.461 1 95 109 ILE A N 1
ATOM 884 C CA . ILE A 1 109 ? -9.891 19.312 13.078 1 95 109 ILE A CA 1
ATOM 885 C C . ILE A 1 109 ? -8.414 19.688 13.031 1 95 109 ILE A C 1
ATOM 887 O O . ILE A 1 109 ? -7.559 18.828 12.797 1 95 109 ILE A O 1
ATOM 891 N N . LYS A 1 110 ? -8.125 20.938 13.242 1 96.19 110 LYS A N 1
ATOM 892 C CA . LYS A 1 110 ? -6.773 21.469 13.07 1 96.19 110 LYS A CA 1
ATOM 893 C C . LYS A 1 110 ? -5.762 20.688 13.898 1 96.19 110 LYS A C 1
ATOM 895 O O . LYS A 1 110 ? -4.738 20.234 13.383 1 96.19 110 LYS A O 1
ATOM 900 N N . ASP A 1 111 ? -6.066 20.5 15.172 1 96.62 111 ASP A N 1
ATOM 901 C CA . ASP A 1 111 ? -5.141 19.812 16.062 1 96.62 111 ASP A CA 1
ATOM 902 C C . ASP A 1 111 ? -5 18.344 15.648 1 96.62 111 ASP A C 1
ATOM 904 O O . ASP A 1 111 ? -3.902 17.781 15.703 1 96.62 111 ASP A O 1
ATOM 908 N N . THR A 1 112 ? -6.082 17.719 15.242 1 96.81 112 THR A N 1
ATOM 909 C CA . THR A 1 112 ? -6.062 16.344 14.781 1 96.81 112 THR A CA 1
ATOM 910 C C . THR A 1 112 ? -5.18 16.188 13.539 1 96.81 112 THR A C 1
ATOM 912 O O . THR A 1 112 ? -4.40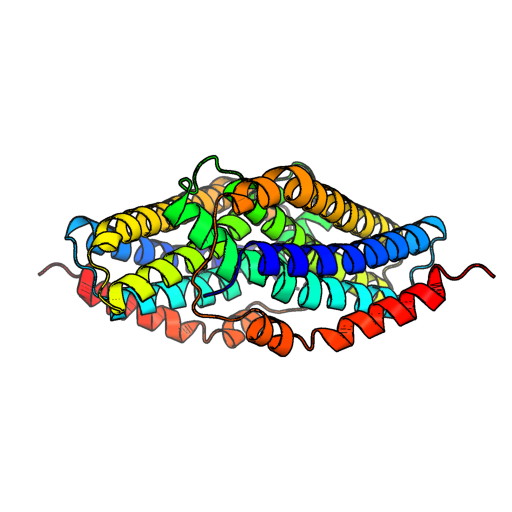6 15.242 13.43 1 96.81 112 THR A O 1
ATOM 915 N N . LEU A 1 113 ? -5.32 17.141 12.641 1 97.81 113 LEU A N 1
ATOM 916 C CA . LEU A 1 113 ? -4.48 17.125 11.453 1 97.81 113 LEU A CA 1
ATOM 917 C C . LEU A 1 113 ? -3.006 17.234 11.82 1 97.81 113 LEU A C 1
ATOM 919 O O . LEU A 1 113 ? -2.174 16.5 11.289 1 97.81 113 LEU A O 1
ATOM 923 N N . MET A 1 114 ? -2.703 18.125 12.742 1 98.25 114 MET A N 1
ATOM 924 C CA . MET A 1 114 ? -1.317 18.281 13.172 1 98.25 114 MET A CA 1
ATOM 925 C C . MET A 1 114 ? -0.787 17 13.789 1 98.25 114 MET A C 1
ATOM 927 O O . MET A 1 114 ? 0.346 16.594 13.523 1 98.25 114 MET A O 1
ATOM 931 N N . ASP A 1 115 ? -1.601 16.344 14.586 1 97.88 115 ASP A N 1
ATOM 932 C CA . ASP A 1 115 ? -1.207 15.102 15.242 1 97.88 115 ASP A CA 1
ATOM 933 C C . ASP A 1 115 ? -0.914 14.008 14.211 1 97.88 115 ASP A C 1
ATOM 935 O O . ASP A 1 115 ? 0.071 13.281 14.336 1 97.88 115 ASP A O 1
ATOM 939 N N . TYR A 1 116 ? -1.725 13.891 13.227 1 98.38 116 TYR A N 1
ATOM 940 C CA . TYR A 1 116 ? -1.562 12.812 12.258 1 98.38 116 TYR A CA 1
ATOM 941 C C . TYR A 1 116 ? -0.432 13.117 11.289 1 98.38 116 TYR A C 1
ATOM 943 O O . TYR A 1 116 ? 0.234 12.203 10.789 1 98.38 116 TYR A O 1
ATOM 951 N N . LEU A 1 117 ? -0.213 14.414 10.969 1 98.75 117 LEU A N 1
ATOM 952 C CA . LEU A 1 117 ? 0.978 14.766 10.203 1 98.75 117 LEU A CA 1
ATOM 953 C C . LEU A 1 117 ? 2.244 14.359 10.953 1 98.75 117 LEU A C 1
ATOM 955 O O . LEU A 1 117 ? 3.158 13.781 10.359 1 98.75 117 LEU A O 1
ATOM 959 N N . ALA A 1 118 ? 2.242 14.633 12.234 1 98.69 118 ALA A N 1
ATOM 960 C CA . ALA A 1 118 ? 3.379 14.25 13.062 1 98.69 118 ALA A CA 1
ATOM 961 C C . ALA A 1 118 ? 3.539 12.734 13.117 1 98.69 118 ALA A C 1
ATOM 963 O O . ALA A 1 118 ? 4.656 12.219 13.039 1 98.69 118 ALA A O 1
ATOM 964 N N . LEU A 1 119 ? 2.459 12.055 13.266 1 98.62 119 LEU A N 1
ATOM 965 C CA . LEU A 1 119 ? 2.482 10.602 13.289 1 98.62 119 LEU A CA 1
ATOM 966 C C . LEU A 1 119 ? 3.049 10.039 11.992 1 98.62 119 LEU A C 1
ATOM 968 O O . LEU A 1 119 ? 3.859 9.109 12.008 1 98.62 119 LEU A O 1
ATOM 972 N N . MET A 1 120 ? 2.604 10.578 10.898 1 98.69 120 MET A N 1
ATOM 973 C CA . MET A 1 120 ? 3.031 10.117 9.578 1 98.69 120 MET A CA 1
ATOM 974 C C . MET A 1 120 ? 4.535 10.305 9.398 1 98.69 120 MET A C 1
ATOM 976 O O . MET A 1 120 ? 5.238 9.367 9.016 1 98.69 120 MET A O 1
ATOM 980 N N . THR A 1 121 ? 5.047 11.492 9.703 1 98.69 121 THR A N 1
ATOM 981 C CA . THR A 1 121 ? 6.465 11.75 9.484 1 98.69 121 THR A CA 1
ATOM 982 C C . THR A 1 121 ? 7.312 11 10.508 1 98.69 121 THR A C 1
ATOM 984 O O . THR A 1 121 ? 8.43 10.586 10.211 1 98.69 121 THR A O 1
ATOM 987 N N . GLY A 1 122 ? 6.793 10.82 11.719 1 98.38 122 GLY A N 1
ATOM 988 C CA . GLY A 1 122 ? 7.473 9.977 12.688 1 98.38 122 GLY A CA 1
ATOM 989 C C . GLY A 1 122 ? 7.641 8.547 12.219 1 98.38 122 GLY A C 1
ATOM 990 O O . GLY A 1 122 ? 8.719 7.961 12.359 1 98.38 122 GLY A O 1
ATOM 991 N N . HIS A 1 123 ? 6.562 8.023 11.695 1 98.19 123 HIS A N 1
ATOM 992 C CA . HIS A 1 123 ? 6.602 6.68 11.141 1 98.19 123 HIS A CA 1
ATOM 993 C C . HIS A 1 123 ? 7.617 6.582 10.008 1 98.19 123 HIS A C 1
ATOM 995 O O . HIS A 1 123 ? 8.344 5.59 9.906 1 98.19 123 HIS A O 1
ATOM 1001 N N . LEU A 1 124 ? 7.617 7.566 9.172 1 98.38 124 LEU A N 1
ATOM 1002 C CA . LEU A 1 124 ? 8.523 7.598 8.031 1 98.38 124 LEU A CA 1
ATOM 1003 C C . LEU A 1 124 ? 9.977 7.609 8.5 1 98.38 124 LEU A C 1
ATOM 1005 O O . LEU A 1 124 ? 10.82 6.906 7.934 1 98.38 124 LEU A O 1
ATOM 1009 N N . ASN A 1 125 ? 10.281 8.359 9.508 1 98.38 125 ASN A N 1
ATOM 1010 C CA . ASN A 1 125 ? 11.633 8.414 10.07 1 98.38 125 ASN A CA 1
ATOM 1011 C C . ASN A 1 125 ? 12.07 7.059 10.609 1 98.38 125 ASN A C 1
ATOM 1013 O O . ASN A 1 125 ? 13.18 6.605 10.328 1 98.38 125 ASN A O 1
ATOM 1017 N N . GLN A 1 126 ? 11.219 6.484 11.359 1 98.25 126 GLN A N 1
ATOM 1018 C CA . GLN A 1 126 ? 11.523 5.172 11.914 1 98.25 126 GLN A CA 1
ATOM 1019 C C . GLN A 1 126 ? 11.719 4.141 10.812 1 98.25 126 GLN A C 1
ATOM 1021 O O . GLN A 1 126 ? 12.586 3.275 10.906 1 98.25 126 GLN A O 1
ATOM 1026 N N . HIS A 1 127 ? 10.906 4.242 9.789 1 98.75 127 HIS A N 1
ATOM 1027 C CA . HIS A 1 127 ? 10.992 3.332 8.648 1 98.75 127 HIS A CA 1
ATOM 1028 C C . HIS A 1 127 ? 12.344 3.457 7.949 1 98.75 127 HIS A C 1
ATOM 1030 O O . HIS A 1 127 ? 12.992 2.451 7.664 1 98.75 127 HIS A O 1
ATOM 1036 N N . MET A 1 128 ? 12.75 4.664 7.656 1 98.62 128 MET A N 1
ATOM 1037 C CA . MET A 1 128 ? 14.031 4.895 6.984 1 98.62 128 MET A CA 1
ATOM 1038 C C . MET A 1 128 ? 15.188 4.379 7.832 1 98.62 128 MET A C 1
ATOM 1040 O O . MET A 1 128 ? 16.172 3.859 7.297 1 98.62 128 MET A O 1
ATOM 1044 N N . GLU A 1 129 ? 15.094 4.488 9.156 1 98.25 129 GLU A N 1
ATOM 1045 C CA . GLU A 1 129 ? 16.125 3.98 10.047 1 98.25 129 GLU A CA 1
ATOM 1046 C C . GLU A 1 129 ? 16.266 2.463 9.93 1 98.25 129 GLU A C 1
ATOM 1048 O O . GLU A 1 129 ? 17.375 1.928 9.914 1 98.25 129 GLU A O 1
ATOM 1053 N N . LYS A 1 130 ? 15.172 1.76 9.891 1 98.25 130 LYS A N 1
ATOM 1054 C CA . LYS A 1 130 ? 15.18 0.309 9.727 1 98.25 130 LYS A CA 1
ATOM 1055 C C . LYS A 1 130 ? 15.852 -0.09 8.414 1 98.25 130 LYS A C 1
ATOM 1057 O O . LYS A 1 130 ? 16.594 -1.073 8.359 1 98.25 130 LYS A O 1
ATOM 1062 N N . GLU A 1 131 ? 15.531 0.706 7.367 1 98.38 131 GLU A N 1
ATOM 1063 C CA . GLU A 1 131 ? 16.156 0.412 6.082 1 98.38 131 GLU A CA 1
ATOM 1064 C C . GLU A 1 131 ? 17.672 0.627 6.145 1 98.38 131 GLU A C 1
ATOM 1066 O O . GLU A 1 131 ? 18.438 -0.245 5.746 1 98.38 131 GLU A O 1
ATOM 1071 N N . ASP A 1 132 ? 18.047 1.758 6.703 1 97.69 132 ASP A N 1
ATOM 1072 C CA . ASP A 1 132 ? 19.453 2.156 6.742 1 97.69 132 ASP A CA 1
ATOM 1073 C C . ASP A 1 132 ? 20.281 1.185 7.582 1 97.69 132 ASP A C 1
ATOM 1075 O O . ASP A 1 132 ? 21.406 0.849 7.223 1 97.69 132 ASP A O 1
ATOM 1079 N N . LYS A 1 133 ? 19.703 0.745 8.625 1 96.88 133 LYS A N 1
ATOM 1080 C CA . LYS A 1 133 ? 20.484 0.022 9.625 1 96.88 133 LYS A CA 1
ATOM 1081 C C . LYS A 1 133 ? 20.359 -1.487 9.438 1 96.88 133 LYS A C 1
ATOM 1083 O O . LYS A 1 133 ? 21.25 -2.246 9.836 1 96.88 133 LYS A O 1
ATOM 1088 N N . VAL A 1 134 ? 19.281 -1.914 8.812 1 96.12 134 VAL A N 1
ATOM 1089 C CA . VAL A 1 134 ? 19.016 -3.35 8.789 1 96.12 134 VAL A CA 1
ATOM 1090 C C . VAL A 1 134 ? 18.906 -3.828 7.34 1 96.12 134 VAL A C 1
ATOM 1092 O O . VAL A 1 134 ? 19.734 -4.609 6.867 1 96.12 134 VAL A O 1
ATOM 1095 N N . LEU A 1 135 ? 18 -3.293 6.555 1 97.19 135 LEU A N 1
ATOM 1096 C CA . LEU A 1 135 ? 17.641 -3.834 5.246 1 97.19 135 LEU A CA 1
ATOM 1097 C C . LEU A 1 135 ? 18.766 -3.607 4.242 1 97.19 135 LEU A C 1
ATOM 1099 O O . LEU A 1 135 ? 19.172 -4.531 3.527 1 97.19 135 LEU A O 1
ATOM 1103 N N . PHE A 1 136 ? 19.266 -2.373 4.172 1 97.19 136 PHE A N 1
ATOM 1104 C CA . PHE A 1 136 ? 20.234 -2.025 3.133 1 97.19 136 PHE A CA 1
ATOM 1105 C C . PHE A 1 136 ? 21.547 -2.768 3.34 1 97.19 136 PHE A C 1
ATOM 1107 O O . PHE A 1 136 ? 22.109 -3.326 2.395 1 97.19 136 PHE A O 1
ATOM 1114 N N . PRO A 1 137 ? 22.031 -2.834 4.602 1 96.25 137 PRO A N 1
ATOM 1115 C CA . PRO A 1 137 ? 23.25 -3.639 4.809 1 96.25 137 PRO A CA 1
ATOM 1116 C C . PRO A 1 137 ? 23.062 -5.098 4.387 1 96.25 137 PRO A C 1
ATOM 1118 O O . PRO A 1 137 ? 23.969 -5.695 3.809 1 96.25 137 PRO A O 1
ATOM 1121 N N . GLN A 1 138 ? 21.891 -5.684 4.625 1 93.56 138 GLN A N 1
ATOM 1122 C CA . GLN A 1 138 ? 21.609 -7.062 4.234 1 93.56 138 GLN A CA 1
ATOM 1123 C C . GLN A 1 138 ? 21.531 -7.203 2.719 1 93.56 138 GLN A C 1
ATOM 1125 O O . GLN A 1 138 ? 21.953 -8.219 2.158 1 93.56 138 GLN A O 1
ATOM 1130 N N . ALA A 1 139 ? 21 -6.234 2.072 1 95.56 139 ALA A N 1
ATOM 1131 C CA . ALA A 1 139 ? 20.844 -6.258 0.619 1 95.56 139 ALA A CA 1
ATOM 1132 C C . ALA A 1 139 ? 22.203 -6.297 -0.077 1 95.56 139 ALA A C 1
ATOM 1134 O O . ALA A 1 139 ? 22.312 -6.758 -1.215 1 95.56 139 ALA A O 1
ATOM 1135 N N . MET A 1 140 ? 23.25 -5.809 0.651 1 94.75 140 MET A N 1
ATOM 1136 C CA . MET A 1 140 ? 24.594 -5.738 0.073 1 94.75 140 MET A CA 1
ATOM 1137 C C . MET A 1 140 ? 25.172 -7.133 -0.123 1 94.75 140 MET A C 1
ATOM 1139 O O . MET A 1 140 ? 26.188 -7.297 -0.813 1 94.75 140 MET A O 1
ATOM 1143 N N . ASP A 1 141 ? 24.516 -8.109 0.457 1 94.31 141 ASP A N 1
ATOM 1144 C CA . ASP A 1 141 ? 24.922 -9.492 0.215 1 94.31 141 ASP A CA 1
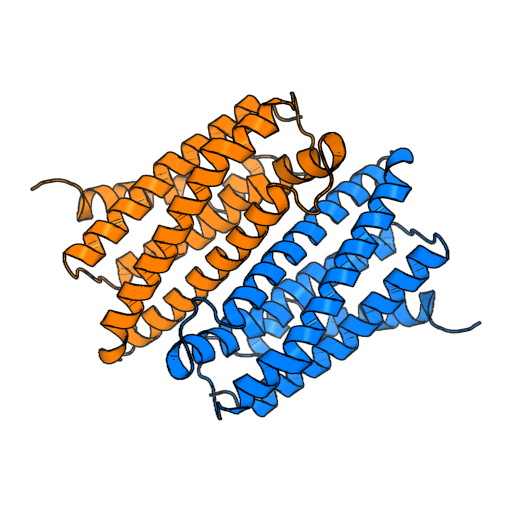ATOM 1145 C C . ASP A 1 141 ? 24.625 -9.906 -1.227 1 94.31 141 ASP A C 1
ATOM 1147 O O . ASP A 1 141 ? 25.141 -10.922 -1.701 1 94.31 141 ASP A O 1
ATOM 1151 N N . LEU A 1 142 ? 23.75 -9.141 -1.867 1 94.75 142 LEU A N 1
ATOM 1152 C CA . LEU A 1 142 ? 23.5 -9.32 -3.291 1 94.75 142 LEU A CA 1
ATOM 1153 C C . LEU A 1 142 ? 24.375 -8.391 -4.125 1 94.75 142 LEU A C 1
ATOM 1155 O O . LEU A 1 142 ? 24.656 -7.258 -3.723 1 94.75 142 LEU A O 1
ATOM 1159 N N . ASP A 1 143 ? 24.906 -8.922 -5.199 1 93.75 143 ASP A N 1
ATOM 1160 C CA . ASP A 1 143 ? 25.688 -8.07 -6.082 1 93.75 143 ASP A CA 1
ATOM 1161 C C . ASP A 1 143 ? 24.797 -7.344 -7.086 1 93.75 143 ASP A C 1
ATOM 1163 O O . ASP A 1 143 ? 24.938 -6.137 -7.285 1 93.75 143 ASP A O 1
ATOM 1167 N N . ASN A 1 144 ? 23.922 -8.062 -7.625 1 95.12 144 ASN A N 1
ATOM 1168 C CA . ASN A 1 144 ? 23.016 -7.539 -8.641 1 95.12 144 ASN A CA 1
ATOM 1169 C C . ASN A 1 144 ? 21.609 -8.086 -8.461 1 95.12 144 ASN A C 1
ATOM 1171 O O . ASN A 1 144 ? 21.406 -9.117 -7.809 1 95.12 144 ASN A O 1
ATOM 1175 N N . VAL A 1 145 ? 20.734 -7.27 -8.922 1 93.62 145 VAL A N 1
ATOM 1176 C CA . VAL A 1 145 ? 19.344 -7.711 -8.922 1 93.62 145 VAL A CA 1
ATOM 1177 C C . VAL A 1 145 ? 18.766 -7.582 -10.328 1 93.62 145 VAL A C 1
ATOM 1179 O O . VAL A 1 145 ? 19.234 -6.77 -11.125 1 93.62 145 VAL A O 1
ATOM 1182 N N . GLU A 1 146 ? 17.828 -8.484 -10.594 1 88.75 146 GLU A N 1
ATOM 1183 C CA . GLU A 1 146 ? 17.062 -8.422 -11.844 1 88.75 146 GLU A CA 1
ATOM 1184 C C . GLU A 1 146 ? 15.641 -7.957 -11.609 1 88.75 146 GLU A C 1
ATOM 1186 O O . GLU A 1 146 ? 15.016 -8.328 -10.609 1 88.75 146 GLU A O 1
ATOM 1191 N N . SER A 1 147 ? 15.156 -7.094 -12.484 1 89.88 147 SER A N 1
ATOM 1192 C CA . SER A 1 147 ? 13.789 -6.59 -12.398 1 89.88 147 SER A CA 1
ATOM 1193 C C . SER A 1 147 ? 13.242 -6.238 -13.781 1 89.88 147 SER A C 1
ATOM 1195 O O . SER A 1 147 ? 14.008 -5.945 -14.703 1 89.88 147 SER A O 1
ATOM 1197 N N . SER A 1 148 ? 11.945 -6.328 -13.906 1 83.69 148 SER A N 1
ATOM 1198 C CA . SER A 1 148 ? 11.281 -5.977 -15.148 1 83.69 148 SER A CA 1
ATOM 1199 C C . SER A 1 148 ? 11.219 -4.465 -15.336 1 83.69 148 SER A C 1
ATOM 1201 O O . SER A 1 148 ? 10.977 -3.979 -16.453 1 83.69 148 SER A O 1
ATOM 1203 N N . ARG A 1 149 ? 11.406 -3.734 -14.344 1 91.38 149 ARG A N 1
ATOM 1204 C CA . ARG A 1 149 ? 11.398 -2.275 -14.398 1 91.38 149 ARG A CA 1
ATOM 1205 C C . ARG A 1 149 ? 12.75 -1.699 -13.992 1 91.38 149 ARG A C 1
ATOM 1207 O O . ARG A 1 149 ? 13.461 -2.287 -13.172 1 91.38 149 ARG A O 1
ATOM 1214 N N . SER A 1 150 ? 13.078 -0.542 -14.602 1 95.19 150 SER A N 1
ATOM 1215 C CA . SER A 1 150 ? 14.305 0.148 -14.227 1 95.19 150 SER A CA 1
ATOM 1216 C C . SER A 1 150 ? 14.023 1.288 -13.25 1 95.19 150 SER A C 1
ATOM 1218 O O . SER A 1 150 ? 12.883 1.755 -13.148 1 95.19 150 SER A O 1
ATOM 1220 N N . ILE A 1 151 ? 15.047 1.706 -12.523 1 97.31 151 ILE A N 1
ATOM 1221 C CA . ILE A 1 151 ? 14.961 2.869 -11.641 1 97.31 151 ILE A CA 1
ATOM 1222 C C . ILE A 1 151 ? 14.453 4.074 -12.43 1 97.31 151 ILE A C 1
ATOM 1224 O O . ILE A 1 151 ? 13.555 4.789 -11.984 1 97.31 151 ILE A O 1
ATOM 1228 N N . GLU A 1 152 ? 15 4.211 -13.633 1 96.81 152 GLU A N 1
ATOM 1229 C CA . GLU A 1 152 ? 14.672 5.352 -14.484 1 96.81 152 GLU A CA 1
ATOM 1230 C C . GLU A 1 152 ? 13.195 5.328 -14.891 1 96.81 152 GLU A C 1
ATOM 1232 O O . GLU A 1 152 ? 12.539 6.371 -14.922 1 96.81 152 GLU A O 1
ATOM 1237 N N . ASP A 1 153 ? 12.672 4.145 -15.211 1 96.75 153 ASP A N 1
ATOM 1238 C CA . ASP A 1 153 ? 11.266 4.016 -15.57 1 96.75 153 ASP A CA 1
ATOM 1239 C C . ASP A 1 153 ? 10.359 4.445 -14.422 1 96.75 153 ASP A C 1
ATOM 1241 O O . ASP A 1 153 ? 9.406 5.195 -14.625 1 96.75 153 ASP A O 1
ATOM 1245 N N . ILE A 1 154 ? 10.664 4.031 -13.227 1 97.62 154 ILE A N 1
ATOM 1246 C CA . ILE A 1 154 ? 9.859 4.316 -12.047 1 97.62 154 ILE A CA 1
ATOM 1247 C C . ILE A 1 154 ? 9.906 5.812 -11.734 1 97.62 154 ILE A C 1
ATOM 1249 O O . ILE A 1 154 ? 8.883 6.43 -11.461 1 97.62 154 ILE A O 1
ATOM 1253 N N . GLU A 1 155 ? 11.086 6.383 -11.859 1 98.38 155 GLU A N 1
ATOM 1254 C CA . GLU A 1 155 ? 11.258 7.801 -11.57 1 98.38 155 GLU A CA 1
ATOM 1255 C C . GLU A 1 155 ? 10.547 8.664 -12.609 1 98.38 155 GLU A C 1
ATOM 1257 O O . GLU A 1 155 ? 9.984 9.711 -12.273 1 98.38 155 GLU A O 1
ATOM 1262 N N . ALA A 1 156 ? 10.539 8.258 -13.812 1 98.12 156 ALA A N 1
ATOM 1263 C CA . ALA A 1 156 ? 9.883 9 -14.883 1 98.12 156 ALA A CA 1
ATOM 1264 C C . ALA A 1 156 ? 8.375 9.023 -14.695 1 98.12 156 ALA A C 1
ATOM 1266 O O . ALA A 1 156 ? 7.715 10.016 -15.031 1 98.12 156 ALA A O 1
ATOM 1267 N N . GLU A 1 157 ? 7.801 8.031 -14.102 1 97.62 157 GLU A N 1
ATOM 1268 C CA . GLU A 1 157 ? 6.359 7.891 -13.93 1 97.62 157 GLU A CA 1
ATOM 1269 C C . GLU A 1 157 ? 5.812 8.93 -12.953 1 97.62 157 GLU A C 1
ATOM 1271 O O . GLU A 1 157 ? 4.621 9.25 -12.984 1 97.62 157 GLU A O 1
ATOM 1276 N N . VAL A 1 158 ? 6.684 9.438 -12.102 1 98.12 158 VAL A N 1
ATOM 1277 C CA . VAL A 1 158 ? 6.188 10.336 -11.07 1 98.12 158 VAL A CA 1
ATOM 1278 C C . VAL A 1 158 ? 6.789 11.727 -11.266 1 98.12 158 VAL A C 1
ATOM 1280 O O . VAL A 1 158 ? 6.629 12.602 -10.414 1 98.12 158 VAL A O 1
ATOM 1283 N N . ASP A 1 159 ? 7.52 11.969 -12.398 1 97.69 159 ASP A N 1
ATOM 1284 C CA . ASP A 1 159 ? 8.242 13.227 -12.578 1 97.69 159 ASP A CA 1
ATOM 1285 C C . ASP A 1 159 ? 9.125 13.523 -11.367 1 97.69 159 ASP A C 1
ATOM 1287 O O . ASP A 1 159 ? 9.008 14.586 -10.75 1 97.69 159 ASP A O 1
ATOM 1291 N N . HIS A 1 160 ? 10.07 12.578 -11.133 1 98.12 160 HIS A N 1
ATOM 1292 C CA . HIS A 1 160 ? 10.93 12.547 -9.953 1 98.12 160 HIS A CA 1
ATOM 1293 C C . HIS A 1 160 ? 11.57 13.906 -9.695 1 98.12 160 HIS A C 1
ATOM 1295 O O . HIS A 1 160 ? 11.555 14.406 -8.57 1 98.12 160 HIS A O 1
ATOM 1301 N N . ASP A 1 161 ? 12.094 14.602 -10.641 1 97.25 161 ASP A N 1
ATOM 1302 C CA . ASP A 1 161 ? 12.836 15.852 -10.5 1 97.25 161 ASP A CA 1
ATOM 1303 C C . ASP A 1 161 ? 11.914 16.984 -10.055 1 97.25 161 ASP A C 1
ATOM 1305 O O . ASP A 1 161 ? 12.352 17.906 -9.367 1 97.25 161 ASP A O 1
ATOM 1309 N N . LYS A 1 162 ? 10.719 16.922 -10.477 1 98.31 162 LYS A N 1
ATOM 1310 C CA . LYS A 1 162 ? 9.742 17.906 -10.047 1 98.31 162 LYS A CA 1
ATOM 1311 C C . LYS A 1 162 ? 9.641 17.969 -8.531 1 98.31 162 LYS A C 1
ATOM 1313 O O . LYS A 1 162 ? 9.539 19.047 -7.945 1 98.31 162 LYS A O 1
ATOM 1318 N N . TRP A 1 163 ? 9.695 16.844 -7.922 1 98.56 163 TRP A N 1
ATOM 1319 C CA . TRP A 1 163 ? 9.492 16.766 -6.477 1 98.56 163 TRP A CA 1
ATOM 1320 C C . TRP A 1 163 ? 10.727 17.266 -5.73 1 98.56 163 TRP A C 1
ATOM 1322 O O . TRP A 1 163 ? 10.609 17.797 -4.621 1 98.56 163 TRP A O 1
ATOM 1332 N N . LEU A 1 164 ? 11.93 17.125 -6.328 1 98.5 164 LEU A N 1
ATOM 1333 C CA . LEU A 1 164 ? 13.125 17.719 -5.742 1 98.5 164 LEU A CA 1
ATOM 1334 C C . LEU A 1 164 ? 12.992 19.234 -5.688 1 98.5 164 LEU A C 1
ATOM 1336 O O . LEU A 1 164 ? 13.359 19.859 -4.688 1 98.5 164 LEU A O 1
ATOM 1340 N N . GLN A 1 165 ? 12.414 19.75 -6.711 1 98.38 165 GLN A N 1
ATOM 1341 C CA . GLN A 1 165 ? 12.234 21.203 -6.773 1 98.38 165 GLN A CA 1
ATOM 1342 C C . GLN A 1 165 ? 11.18 21.672 -5.773 1 98.38 165 GLN A C 1
ATOM 1344 O O . GLN A 1 165 ? 11.328 22.719 -5.152 1 98.38 165 GLN A O 1
ATOM 1349 N N . VAL A 1 166 ? 10.133 20.922 -5.672 1 98.5 166 VAL A N 1
ATOM 1350 C CA . VAL A 1 166 ? 9.07 21.25 -4.73 1 98.5 166 VAL A CA 1
ATOM 1351 C C . VAL A 1 166 ? 9.633 21.312 -3.312 1 98.5 166 VAL A C 1
ATOM 1353 O O . VAL A 1 166 ? 9.367 22.266 -2.576 1 98.5 166 VAL A O 1
ATOM 1356 N N . ILE A 1 167 ? 10.445 20.328 -2.914 1 98.62 167 ILE A N 1
ATOM 1357 C CA . ILE A 1 167 ? 10.977 20.266 -1.559 1 98.62 167 ILE A CA 1
ATOM 1358 C C . ILE A 1 167 ? 11.992 21.391 -1.349 1 98.62 167 ILE A C 1
ATOM 1360 O O . ILE A 1 167 ? 12.062 21.969 -0.265 1 98.62 167 ILE A O 1
ATOM 1364 N N . GLU A 1 168 ? 12.734 21.672 -2.408 1 98.25 168 GLU A N 1
ATOM 1365 C CA . GLU A 1 168 ? 13.664 22.797 -2.293 1 98.25 168 GLU A CA 1
ATOM 1366 C C . GLU A 1 168 ? 12.922 24.109 -2.049 1 98.25 168 GLU A C 1
ATOM 1368 O O . GLU A 1 168 ? 13.359 24.922 -1.235 1 98.25 168 GLU A O 1
ATOM 1373 N N . LYS A 1 169 ? 11.859 24.359 -2.766 1 98.19 169 LYS A N 1
ATOM 1374 C CA . LYS A 1 169 ? 11.062 25.562 -2.582 1 98.19 169 LYS A CA 1
ATOM 1375 C C . LYS A 1 169 ? 10.5 25.641 -1.166 1 98.19 169 LYS A C 1
ATOM 1377 O O . LYS A 1 169 ? 10.547 26.688 -0.53 1 98.19 169 LYS A O 1
ATOM 1382 N N . LEU A 1 170 ? 9.953 24.531 -0.659 1 98.44 170 LEU A N 1
ATOM 1383 C CA . LEU A 1 170 ? 9.391 24.5 0.687 1 98.44 170 LEU A CA 1
ATOM 1384 C C . LEU A 1 170 ? 10.484 24.656 1.736 1 98.44 170 LEU A C 1
ATOM 1386 O O . LEU A 1 170 ? 10.258 25.25 2.793 1 98.44 170 LEU A O 1
ATOM 1390 N N . LYS A 1 171 ? 11.656 24.062 1.404 1 98.25 171 LYS A N 1
ATOM 1391 C CA . LYS A 1 171 ? 12.797 24.203 2.305 1 98.25 171 LYS A CA 1
ATOM 1392 C C . LYS A 1 171 ? 13.164 25.672 2.5 1 98.25 171 LYS A C 1
ATOM 1394 O O . LYS A 1 171 ? 13.414 26.109 3.627 1 98.25 171 LYS A O 1
ATOM 1399 N N . VAL A 1 172 ? 13.195 26.453 1.453 1 98 172 VAL A N 1
ATOM 1400 C CA . VAL A 1 172 ? 13.5 27.875 1.52 1 98 172 VAL A CA 1
ATOM 1401 C C . VAL A 1 172 ? 12.43 28.594 2.332 1 98 172 VAL A C 1
ATOM 1403 O O . VAL A 1 172 ? 12.742 29.453 3.168 1 98 172 VAL A O 1
ATOM 1406 N N . LYS A 1 173 ? 11.188 28.281 2.186 1 97.19 173 LYS A N 1
ATOM 1407 C CA . LYS A 1 173 ? 10.055 28.938 2.836 1 97.19 173 LYS A CA 1
ATOM 1408 C C . LYS A 1 173 ? 10.047 28.672 4.336 1 97.19 173 LYS A C 1
ATOM 1410 O O . LYS A 1 173 ? 9.75 29.562 5.137 1 97.19 173 LYS A O 1
ATOM 1415 N N . TYR A 1 174 ? 10.469 27.422 4.738 1 97.25 174 TYR A N 1
ATOM 1416 C CA . TYR A 1 174 ? 10.195 27.031 6.117 1 97.25 174 TYR A CA 1
ATOM 1417 C C . TYR A 1 174 ? 11.492 26.906 6.91 1 97.25 174 TYR A C 1
ATOM 1419 O O . TYR A 1 174 ? 11.5 27.047 8.133 1 97.25 174 TYR A O 1
ATOM 1427 N N . LEU A 1 175 ? 12.602 26.625 6.254 1 96.44 175 LEU A N 1
ATOM 1428 C CA . LEU A 1 175 ? 13.805 26.266 6.992 1 96.44 175 LEU A CA 1
ATOM 1429 C C . LEU A 1 175 ? 14.883 27.328 6.82 1 96.44 175 LEU A C 1
ATOM 1431 O O . LEU A 1 175 ? 15.914 27.281 7.492 1 96.44 175 LEU A O 1
ATOM 1435 N N . SER A 1 176 ? 14.688 28.078 5.762 1 88.62 176 SER A N 1
ATOM 1436 C CA . SER A 1 176 ? 15.695 29.125 5.59 1 88.62 176 SER A CA 1
ATOM 1437 C C . SER A 1 176 ? 15.578 30.188 6.676 1 88.62 176 SER A C 1
ATOM 1439 O O . SER A 1 176 ? 14.469 30.562 7.066 1 88.62 176 SER A O 1
ATOM 1441 N N . ILE A 1 177 ? 16.672 30.281 7.621 1 67.81 177 ILE A N 1
ATOM 1442 C CA . ILE A 1 177 ? 16.828 31.25 8.703 1 67.81 177 ILE A CA 1
ATOM 1443 C C . ILE A 1 177 ? 16.703 32.656 8.156 1 67.81 177 ILE A C 1
ATOM 1445 O O . ILE A 1 177 ? 17.297 33 7.121 1 67.81 177 ILE A O 1
ATOM 1449 N N . ASP A 1 178 ? 15.578 33.438 8.617 1 46.53 178 ASP A N 1
ATOM 1450 C CA . ASP A 1 178 ? 15.727 34.875 8.555 1 46.53 178 ASP A CA 1
ATOM 1451 C C . ASP A 1 178 ? 17.047 35.312 9.195 1 46.53 178 ASP A C 1
ATOM 1453 O O . ASP A 1 178 ? 17.5 34.719 10.18 1 46.53 178 ASP A O 1
ATOM 1457 N N . MET B 1 1 ? -22.859 11.562 1.705 1 82.12 1 MET B N 1
ATOM 1458 C CA . MET B 1 1 ? -22.812 10.641 2.84 1 82.12 1 MET B CA 1
ATOM 1459 C C . MET B 1 1 ? -23.172 9.227 2.406 1 82.12 1 MET B C 1
ATOM 1461 O O . MET B 1 1 ? -24.031 9.039 1.54 1 82.12 1 MET B O 1
ATOM 1465 N N . VAL B 1 2 ? -22.344 8.328 2.895 1 88.38 2 VAL B N 1
ATOM 1466 C CA . VAL B 1 2 ? -22.562 6.922 2.582 1 88.38 2 VAL B CA 1
ATOM 1467 C C . VAL B 1 2 ? -22.938 6.16 3.854 1 88.38 2 VAL B C 1
ATOM 1469 O O . VAL B 1 2 ? -22.266 6.289 4.879 1 88.38 2 VAL B O 1
ATOM 1472 N N . SER B 1 3 ? -24.109 5.379 3.801 1 95.31 3 SER B N 1
ATOM 1473 C CA . SER B 1 3 ? -24.469 4.504 4.91 1 95.31 3 SER B CA 1
ATOM 1474 C C . SER B 1 3 ? -23.391 3.451 5.152 1 95.31 3 SER B C 1
ATOM 1476 O O . SER B 1 3 ? -22.938 2.785 4.219 1 95.31 3 SER B O 1
ATOM 1478 N N . VAL B 1 4 ? -22.984 3.352 6.434 1 97.38 4 VAL B N 1
ATOM 1479 C CA . VAL B 1 4 ? -21.969 2.371 6.762 1 97.38 4 VAL B CA 1
ATOM 1480 C C . VAL B 1 4 ? -22.469 0.964 6.465 1 97.38 4 VAL B C 1
ATOM 1482 O O . VAL B 1 4 ? -21.734 0.113 5.977 1 97.38 4 VAL B O 1
ATOM 1485 N N . GLU B 1 5 ? -23.703 0.764 6.734 1 96.81 5 GLU B N 1
ATOM 1486 C CA . GLU B 1 5 ? -24.297 -0.529 6.426 1 96.81 5 GLU B CA 1
ATOM 1487 C C . GLU B 1 5 ? -24.188 -0.856 4.941 1 96.81 5 GLU B C 1
ATOM 1489 O O . GLU B 1 5 ? -23.812 -1.973 4.574 1 96.81 5 GLU B O 1
ATOM 1494 N N . ASP B 1 6 ? -24.484 0.097 4.102 1 97.25 6 ASP B N 1
ATOM 1495 C CA . ASP B 1 6 ? -24.406 -0.106 2.66 1 97.25 6 ASP B CA 1
ATOM 1496 C C . ASP B 1 6 ? -22.953 -0.352 2.232 1 97.25 6 ASP B C 1
ATOM 1498 O O . ASP B 1 6 ? -22.688 -1.194 1.371 1 97.25 6 ASP B O 1
ATOM 1502 N N . LEU B 1 7 ? -22.078 0.43 2.783 1 97.94 7 LEU B N 1
ATOM 1503 C CA . LEU B 1 7 ? -20.656 0.274 2.473 1 97.94 7 LEU B CA 1
ATOM 1504 C C . LEU B 1 7 ? -20.156 -1.11 2.875 1 97.94 7 LEU B C 1
ATOM 1506 O O . LEU B 1 7 ? -19.5 -1.788 2.09 1 97.94 7 LEU B O 1
ATOM 1510 N N . VAL B 1 8 ? -20.484 -1.544 4.074 1 98.06 8 VAL B N 1
ATOM 1511 C CA . VAL B 1 8 ? -20.031 -2.84 4.574 1 98.06 8 VAL B CA 1
ATOM 1512 C C . VAL B 1 8 ? -20.641 -3.957 3.73 1 98.06 8 VAL B C 1
ATOM 1514 O O . VAL B 1 8 ? -19.969 -4.934 3.398 1 98.06 8 VAL B O 1
ATOM 1517 N N . ASN B 1 9 ? -21.906 -3.807 3.379 1 97.75 9 ASN B N 1
ATOM 1518 C CA . ASN B 1 9 ? -22.531 -4.785 2.494 1 97.75 9 ASN B CA 1
ATOM 1519 C C . ASN B 1 9 ? -21.812 -4.863 1.149 1 97.75 9 ASN B C 1
ATOM 1521 O O . ASN B 1 9 ? -21.625 -5.949 0.604 1 97.75 9 ASN B O 1
ATOM 1525 N N . ASN B 1 10 ? -21.484 -3.744 0.581 1 98.31 10 ASN B N 1
ATOM 1526 C CA . ASN B 1 10 ? -20.719 -3.691 -0.66 1 98.31 10 ASN B CA 1
ATOM 1527 C C . ASN B 1 10 ? -19.391 -4.422 -0.529 1 98.31 10 ASN B C 1
ATOM 1529 O O . ASN B 1 10 ? -19.016 -5.195 -1.411 1 98.31 10 ASN B O 1
ATOM 1533 N N . LEU B 1 11 ? -18.688 -4.184 0.59 1 98.69 11 LEU B N 1
ATOM 1534 C CA . LEU B 1 11 ? -17.406 -4.812 0.855 1 98.69 11 LEU B CA 1
ATOM 1535 C C . LEU B 1 11 ? -17.547 -6.316 1.025 1 98.69 11 LEU B C 1
ATOM 1537 O O . LEU B 1 11 ? -16.703 -7.09 0.57 1 98.69 11 LEU B O 1
ATOM 1541 N N . MET B 1 12 ? -18.641 -6.707 1.634 1 98.19 12 MET B N 1
ATOM 1542 C CA . MET B 1 12 ? -18.906 -8.133 1.819 1 98.19 12 MET B CA 1
ATOM 1543 C C . MET B 1 12 ? -19.203 -8.812 0.485 1 98.19 12 MET B C 1
ATOM 1545 O O . MET B 1 12 ? -18.844 -9.977 0.284 1 98.19 12 MET B O 1
ATOM 1549 N N . ASN B 1 13 ? -19.859 -8.133 -0.356 1 98.31 13 ASN B N 1
ATOM 1550 C CA . ASN B 1 13 ? -20.062 -8.664 -1.701 1 98.31 13 ASN B CA 1
ATOM 1551 C C . ASN B 1 13 ? -18.734 -8.867 -2.422 1 98.31 13 ASN B C 1
ATOM 1553 O O . ASN B 1 13 ? -18.547 -9.859 -3.131 1 98.31 13 ASN B O 1
ATOM 1557 N N . ASP B 1 14 ? -17.828 -7.906 -2.277 1 98.75 14 ASP B N 1
ATOM 1558 C CA . ASP B 1 14 ? -16.484 -8.086 -2.826 1 98.75 14 ASP B CA 1
ATOM 1559 C C . ASP B 1 14 ? -15.836 -9.352 -2.266 1 98.75 14 ASP B C 1
ATOM 1561 O O . ASP B 1 14 ? -15.18 -10.094 -2.998 1 98.75 14 ASP B O 1
ATOM 1565 N N . HIS B 1 15 ? -16 -9.562 -0.949 1 98.88 15 HIS B N 1
ATOM 1566 C CA . HIS B 1 15 ? -15.406 -10.727 -0.3 1 98.88 15 HIS B CA 1
ATOM 1567 C C . HIS B 1 15 ? -15.867 -12.016 -0.966 1 98.88 15 HIS B C 1
ATOM 1569 O O . HIS B 1 15 ? -15.086 -12.961 -1.113 1 98.88 15 HIS B O 1
ATOM 1575 N N . ASP B 1 16 ? -17.109 -12.047 -1.324 1 98.62 16 ASP B N 1
ATOM 1576 C CA . ASP B 1 16 ? -17.625 -13.25 -1.963 1 98.62 16 ASP B CA 1
ATOM 1577 C C . ASP B 1 16 ? -16.875 -13.562 -3.252 1 98.62 16 ASP B C 1
ATOM 1579 O O . ASP B 1 16 ? -16.531 -14.719 -3.512 1 98.62 16 ASP B O 1
ATOM 1583 N N . VAL B 1 17 ? -16.625 -12.578 -4.062 1 98.75 17 VAL B N 1
ATOM 1584 C CA . VAL B 1 17 ? -15.906 -12.742 -5.32 1 98.75 17 VAL B CA 1
ATOM 1585 C C . VAL B 1 17 ? -14.461 -13.141 -5.035 1 98.75 17 VAL B C 1
ATOM 1587 O O . VAL B 1 17 ? -13.914 -14.023 -5.695 1 98.75 17 VAL B O 1
ATOM 1590 N N . ILE B 1 18 ? -13.844 -12.492 -4.07 1 98.88 18 ILE B N 1
ATOM 1591 C CA . ILE B 1 18 ? -12.453 -12.75 -3.713 1 98.88 18 ILE B CA 1
ATOM 1592 C C . ILE B 1 18 ? -12.305 -14.188 -3.223 1 98.88 18 ILE B C 1
ATOM 1594 O O . ILE B 1 18 ? -11.328 -14.859 -3.555 1 98.88 18 ILE B O 1
ATOM 1598 N N . LYS B 1 19 ? -13.266 -14.648 -2.441 1 98.69 19 LYS B N 1
ATOM 1599 C CA . LYS B 1 19 ? -13.219 -16.016 -1.947 1 98.69 19 LYS B CA 1
ATOM 1600 C C . LYS B 1 19 ? -13.25 -17.016 -3.1 1 98.69 19 LYS B C 1
ATOM 1602 O O . LYS B 1 19 ? -12.578 -18.062 -3.043 1 98.69 19 LYS B O 1
ATOM 1607 N N . VAL B 1 20 ? -14.023 -16.75 -4.117 1 98.75 20 VAL B N 1
ATOM 1608 C CA . VAL B 1 20 ? -14.031 -17.594 -5.305 1 98.75 20 VAL B CA 1
ATOM 1609 C C . VAL B 1 20 ? -12.641 -17.609 -5.93 1 98.75 20 VAL B C 1
ATOM 1611 O O . VAL B 1 20 ? -12.133 -18.672 -6.301 1 98.75 20 VAL B O 1
ATOM 1614 N N . SER B 1 21 ? -12.008 -16.469 -6.059 1 98.88 21 SER B N 1
ATOM 1615 C CA . SER B 1 21 ? -10.664 -16.406 -6.637 1 98.88 21 SER B CA 1
ATOM 1616 C C . SER B 1 21 ? -9.672 -17.234 -5.832 1 98.88 21 SER B C 1
ATOM 1618 O O . SER B 1 21 ? -8.781 -17.859 -6.402 1 98.88 21 SER B O 1
ATOM 1620 N N . VAL B 1 22 ? -9.812 -17.203 -4.496 1 98.75 22 VAL B N 1
ATOM 1621 C CA . VAL B 1 22 ? -8.938 -17.984 -3.629 1 98.75 22 VAL B CA 1
ATOM 1622 C C . VAL B 1 22 ? -9.141 -19.484 -3.902 1 98.75 22 VAL B C 1
ATOM 1624 O O . VAL B 1 22 ? -8.172 -20.234 -3.996 1 98.75 22 VAL B O 1
ATOM 1627 N N . SER B 1 23 ? -10.383 -19.875 -4.062 1 98.56 23 SER B N 1
ATOM 1628 C CA . SER B 1 23 ? -10.68 -21.266 -4.379 1 98.56 23 SER B CA 1
ATOM 1629 C C . SER B 1 23 ? -10.07 -21.672 -5.715 1 98.56 23 SER B C 1
ATOM 1631 O O . SER B 1 23 ? -9.617 -22.812 -5.875 1 98.56 23 SER B O 1
ATOM 1633 N N . ILE B 1 24 ? -10.117 -20.781 -6.684 1 98.69 24 ILE B N 1
ATOM 1634 C CA . ILE B 1 24 ? -9.531 -21.031 -7.996 1 98.69 24 ILE B CA 1
ATOM 1635 C C . ILE B 1 24 ? -8.031 -21.281 -7.844 1 98.69 24 ILE B C 1
ATOM 1637 O O . ILE B 1 24 ? -7.5 -22.25 -8.383 1 98.69 24 ILE B O 1
ATOM 1641 N N . VAL B 1 25 ? -7.352 -20.469 -7.074 1 98.69 25 VAL B N 1
ATOM 1642 C CA . VAL B 1 25 ? -5.914 -20.609 -6.871 1 98.69 25 VAL B CA 1
ATOM 1643 C C . VAL B 1 25 ? -5.629 -21.922 -6.145 1 98.69 25 VAL B C 1
ATOM 1645 O O . VAL B 1 25 ? -4.695 -22.656 -6.5 1 98.69 25 VAL B O 1
ATOM 1648 N N . ASP B 1 26 ? -6.438 -22.203 -5.117 1 98 26 ASP B N 1
ATOM 1649 C CA . ASP B 1 26 ? -6.273 -23.453 -4.391 1 98 26 ASP B CA 1
ATOM 1650 C C . ASP B 1 26 ? -6.344 -24.656 -5.336 1 98 26 ASP B C 1
ATOM 1652 O O . ASP B 1 26 ? -5.535 -25.578 -5.238 1 98 26 ASP B O 1
ATOM 1656 N N . LYS B 1 27 ? -7.309 -24.609 -6.23 1 98 27 LYS B N 1
ATOM 1657 C CA . LYS B 1 27 ? -7.48 -25.688 -7.207 1 98 27 LYS B CA 1
ATOM 1658 C C . LYS B 1 27 ? -6.285 -25.766 -8.148 1 98 27 LYS B C 1
ATOM 1660 O O . LYS B 1 27 ? -5.789 -26.859 -8.43 1 98 27 LYS B O 1
ATOM 1665 N N . MET B 1 28 ? -5.883 -24.625 -8.672 1 97.5 28 MET B N 1
ATOM 1666 C CA . MET B 1 28 ? -4.723 -24.578 -9.555 1 97.5 28 MET B CA 1
ATOM 1667 C C . MET B 1 28 ? -3.5 -25.188 -8.891 1 97.5 28 MET B C 1
ATOM 1669 O O . MET B 1 28 ? -2.773 -25.969 -9.516 1 97.5 28 MET B O 1
ATOM 1673 N N . LEU B 1 29 ? -3.291 -24.891 -7.613 1 97.75 29 LEU B N 1
ATOM 1674 C CA . LEU B 1 29 ? -2.119 -25.359 -6.883 1 97.75 29 LEU B CA 1
ATOM 1675 C C . LEU B 1 29 ? -2.227 -26.844 -6.574 1 97.75 29 LEU B C 1
ATOM 1677 O O . LEU B 1 29 ? -1.248 -27.578 -6.711 1 97.75 29 LEU B O 1
ATOM 1681 N N . ALA B 1 30 ? -3.385 -27.297 -6.219 1 97.12 30 ALA B N 1
ATOM 1682 C CA . ALA B 1 30 ? -3.609 -28.703 -5.883 1 97.12 30 ALA B CA 1
ATOM 1683 C C . ALA B 1 30 ? -3.354 -29.594 -7.094 1 97.12 30 ALA B C 1
ATOM 1685 O O . ALA B 1 30 ? -2.828 -30.703 -6.953 1 97.12 30 ALA B O 1
ATOM 1686 N N . GLU B 1 31 ? -3.637 -29.141 -8.305 1 96.06 31 GLU B N 1
ATOM 1687 C CA . GLU B 1 31 ? -3.516 -29.953 -9.508 1 96.06 31 GLU B CA 1
ATOM 1688 C C . GLU B 1 31 ? -2.281 -29.547 -10.312 1 96.06 31 GLU B C 1
ATOM 1690 O O . GLU B 1 31 ? -2.078 -30.047 -11.43 1 96.06 31 GLU B O 1
ATOM 1695 N N . LYS B 1 32 ? -1.486 -28.672 -9.852 1 94.5 32 LYS B N 1
ATOM 1696 C CA . LYS B 1 32 ? -0.257 -28.188 -10.469 1 94.5 32 LYS B CA 1
ATOM 1697 C C . LYS B 1 32 ? -0.517 -27.672 -11.883 1 94.5 32 LYS B C 1
ATOM 1699 O O . LYS B 1 32 ? 0.244 -27.984 -12.805 1 94.5 32 LYS B O 1
ATOM 1704 N N . LEU B 1 33 ? -1.792 -27.047 -11.977 1 91.06 33 LEU B N 1
ATOM 1705 C CA . LEU B 1 33 ? -2.172 -26.391 -13.227 1 91.06 33 LEU B CA 1
ATOM 1706 C C . LEU B 1 33 ? -1.72 -24.938 -13.25 1 91.06 33 LEU B C 1
ATOM 1708 O O . LEU B 1 33 ? -2.482 -24.047 -12.883 1 91.06 33 LEU B O 1
ATOM 1712 N N . LEU B 1 34 ? -0.542 -24.656 -13.688 1 92.5 34 LEU B N 1
ATOM 1713 C CA . LEU B 1 34 ? 0.036 -23.312 -13.641 1 92.5 34 LEU B CA 1
ATOM 1714 C C . LEU B 1 34 ? 0.018 -22.672 -15.023 1 92.5 34 LEU B C 1
ATOM 1716 O O . LEU B 1 34 ? 1.069 -22.312 -15.555 1 92.5 34 LEU B O 1
ATOM 1720 N N . ASP B 1 35 ? -1.121 -22.5 -15.539 1 95.81 35 ASP B N 1
ATOM 1721 C CA . ASP B 1 35 ? -1.254 -21.75 -16.781 1 95.81 35 ASP B CA 1
ATOM 1722 C C . ASP B 1 35 ? -0.852 -20.281 -16.594 1 95.81 35 ASP B C 1
ATOM 1724 O O . ASP B 1 35 ? -1.543 -19.531 -15.906 1 95.81 35 ASP B O 1
ATOM 1728 N N . PRO B 1 36 ? 0.282 -19.891 -17.234 1 97.25 36 PRO B N 1
ATOM 1729 C CA . PRO B 1 36 ? 0.8 -18.547 -17 1 97.25 36 PRO B CA 1
ATOM 1730 C C . PRO B 1 36 ? -0.221 -17.453 -17.328 1 97.25 36 PRO B C 1
ATOM 1732 O O . PRO B 1 36 ? -0.272 -16.422 -16.656 1 97.25 36 PRO B O 1
ATOM 1735 N N . SER B 1 37 ? -0.972 -17.641 -18.344 1 97.88 37 SER B N 1
ATOM 1736 C CA . SER B 1 37 ? -1.968 -16.641 -18.734 1 97.88 37 SER B CA 1
ATOM 1737 C C . SER B 1 37 ? -3.037 -16.484 -17.672 1 97.88 37 SER B C 1
ATOM 1739 O O . SER B 1 37 ? -3.451 -15.367 -17.359 1 97.88 37 SER B O 1
ATOM 1741 N N . ASP B 1 38 ? -3.492 -17.562 -17.094 1 98.44 38 ASP B N 1
ATOM 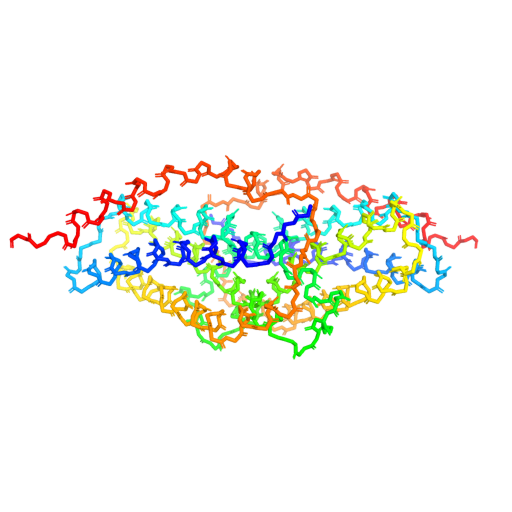1742 C CA . ASP B 1 38 ? -4.504 -17.516 -16.047 1 98.44 38 ASP B CA 1
ATOM 1743 C C . ASP B 1 38 ? -3.939 -16.906 -14.766 1 98.44 38 ASP B C 1
ATOM 1745 O O . ASP B 1 38 ? -4.625 -16.141 -14.086 1 98.44 38 ASP B O 1
ATOM 1749 N N . ILE B 1 39 ? -2.67 -17.266 -14.43 1 98.56 39 ILE B N 1
ATOM 1750 C CA . ILE B 1 39 ? -2.031 -16.703 -13.25 1 98.56 39 ILE B CA 1
ATOM 1751 C C . ILE B 1 39 ? -1.896 -15.18 -13.406 1 98.56 39 ILE B C 1
ATOM 1753 O O . ILE B 1 39 ? -2.158 -14.43 -12.469 1 98.56 39 ILE B O 1
ATOM 1757 N N . ASN B 1 40 ? -1.515 -14.805 -14.594 1 98.31 40 ASN B N 1
ATOM 1758 C CA . ASN B 1 40 ? -1.408 -13.375 -14.859 1 98.31 40 ASN B CA 1
ATOM 1759 C C . ASN B 1 40 ? -2.754 -12.672 -14.703 1 98.31 40 ASN B C 1
ATOM 1761 O O . ASN B 1 40 ? -2.822 -11.578 -14.148 1 98.31 40 ASN B O 1
ATOM 1765 N N . MET B 1 41 ? -3.818 -13.258 -15.172 1 98.44 41 MET B N 1
ATOM 1766 C CA . MET B 1 41 ? -5.16 -12.703 -15.047 1 98.44 41 MET B CA 1
ATOM 1767 C C . MET B 1 41 ? -5.574 -12.602 -13.586 1 98.44 41 MET B C 1
ATOM 1769 O O . MET B 1 41 ? -6.16 -11.602 -13.164 1 98.44 41 MET B O 1
ATOM 1773 N N . LEU B 1 42 ? -5.266 -13.578 -12.82 1 98.81 42 LEU B N 1
ATOM 1774 C CA . LEU B 1 42 ? -5.566 -13.562 -11.391 1 98.81 42 LEU B CA 1
ATOM 1775 C C . LEU B 1 42 ? -4.781 -12.461 -10.688 1 98.81 42 LEU B C 1
ATOM 1777 O O . LEU B 1 42 ? -5.324 -11.758 -9.828 1 98.81 42 LEU B O 1
ATOM 1781 N N . LEU B 1 43 ? -3.492 -12.336 -11.016 1 98.81 43 LEU B N 1
ATOM 1782 C CA . LEU B 1 43 ? -2.684 -11.289 -10.398 1 98.81 43 LEU B CA 1
ATOM 1783 C C . LEU B 1 43 ? -3.217 -9.906 -10.766 1 98.81 43 LEU B C 1
ATOM 1785 O O . LEU B 1 43 ? -3.18 -8.992 -9.938 1 98.81 43 LEU B O 1
ATOM 1789 N N . ASP B 1 44 ? -3.75 -9.734 -11.992 1 98.81 44 ASP B N 1
ATOM 1790 C CA . ASP B 1 44 ? -4.418 -8.492 -12.367 1 98.81 44 ASP B CA 1
ATOM 1791 C C . ASP B 1 44 ? -5.668 -8.266 -11.516 1 98.81 44 ASP B C 1
ATOM 1793 O O . ASP B 1 44 ? -5.914 -7.152 -11.047 1 98.81 44 ASP B O 1
ATOM 1797 N N . PHE B 1 45 ? -6.457 -9.305 -11.359 1 98.94 45 PHE B N 1
ATOM 1798 C CA . PHE B 1 45 ? -7.641 -9.234 -10.508 1 98.94 45 PHE B CA 1
ATOM 1799 C C . PHE B 1 45 ? -7.266 -8.789 -9.102 1 98.94 45 PHE B C 1
ATOM 1801 O O . PHE B 1 45 ? -7.93 -7.918 -8.523 1 98.94 45 PHE B O 1
ATOM 1808 N N . TYR B 1 46 ? -6.215 -9.312 -8.5 1 98.88 46 TYR B N 1
ATOM 1809 C CA . TYR B 1 46 ? -5.797 -8.977 -7.148 1 98.88 46 TYR B CA 1
ATOM 1810 C C . TYR B 1 46 ? -5.297 -7.535 -7.074 1 98.88 46 TYR B C 1
ATOM 1812 O O . TYR B 1 46 ? -5.539 -6.84 -6.09 1 98.88 46 TYR B O 1
ATOM 1820 N N . GLU B 1 47 ? -4.621 -7.113 -8.078 1 98.69 47 GLU B N 1
ATOM 1821 C CA . GLU B 1 47 ? -4.109 -5.746 -8.094 1 98.69 47 GLU B CA 1
ATOM 1822 C C . GLU B 1 47 ? -5.242 -4.734 -8.266 1 98.69 47 GLU B C 1
ATOM 1824 O O . GLU B 1 47 ? -5.344 -3.771 -7.504 1 98.69 47 GLU B O 1
ATOM 1829 N N . PHE B 1 48 ? -6.09 -4.984 -9.211 1 98.69 48 PHE B N 1
ATOM 1830 C CA . PHE B 1 48 ? -7.043 -3.949 -9.594 1 98.69 48 PHE B CA 1
ATOM 1831 C C . PHE B 1 48 ? -8.328 -4.07 -8.797 1 98.69 48 PHE B C 1
ATOM 1833 O O . PHE B 1 48 ? -8.844 -3.076 -8.281 1 98.69 48 PHE B O 1
ATOM 1840 N N . PHE B 1 49 ? -8.867 -5.262 -8.648 1 98.88 49 PHE B N 1
ATOM 1841 C CA . PHE B 1 49 ? -10.125 -5.441 -7.941 1 98.88 49 PHE B CA 1
ATOM 1842 C C . PHE B 1 49 ? -9.906 -5.43 -6.434 1 98.88 49 PHE B C 1
ATOM 1844 O O . PHE B 1 49 ? -10.625 -4.746 -5.699 1 98.88 49 PHE B O 1
ATOM 1851 N N . VAL B 1 50 ? -8.945 -6.191 -5.965 1 98.88 50 VAL B N 1
ATOM 1852 C CA . VAL B 1 50 ? -8.781 -6.316 -4.523 1 98.88 50 VAL B CA 1
ATOM 1853 C C . VAL B 1 50 ? -8.062 -5.086 -3.977 1 98.88 50 VAL B C 1
ATOM 1855 O O . VAL B 1 50 ? -8.594 -4.383 -3.113 1 98.88 50 VAL B O 1
ATOM 1858 N N . ASP B 1 51 ? -6.902 -4.766 -4.5 1 98.75 51 ASP B N 1
ATOM 1859 C CA . ASP B 1 51 ? -6.086 -3.711 -3.91 1 98.75 51 ASP B CA 1
ATOM 1860 C C . ASP B 1 51 ? -6.609 -2.33 -4.297 1 98.75 51 ASP B C 1
ATOM 1862 O O . ASP B 1 51 ? -6.914 -1.511 -3.43 1 98.75 51 ASP B O 1
ATOM 1866 N N . LYS B 1 52 ? -6.793 -2.039 -5.594 1 98.44 52 LYS B N 1
ATOM 1867 C CA . LYS B 1 52 ? -7.094 -0.692 -6.07 1 98.44 52 LYS B CA 1
ATOM 1868 C C . LYS B 1 52 ? -8.594 -0.406 -5.996 1 98.44 52 LYS B C 1
ATOM 1870 O O . LYS B 1 52 ? -9.031 0.698 -6.32 1 98.44 52 LYS B O 1
ATOM 1875 N N . CYS B 1 53 ? -9.383 -1.363 -5.523 1 98.69 53 CYS B N 1
ATOM 1876 C CA . CYS B 1 53 ? -10.812 -1.122 -5.383 1 98.69 53 CYS B CA 1
ATOM 1877 C C . CYS B 1 53 ? -11.289 -1.477 -3.982 1 98.69 53 CYS B C 1
ATOM 1879 O O . CYS B 1 53 ? -11.531 -0.59 -3.16 1 98.69 53 CYS B O 1
ATOM 1881 N N . HIS B 1 54 ? -11.312 -2.74 -3.619 1 98.88 54 HIS B N 1
ATOM 1882 C CA . HIS B 1 54 ? -11.82 -3.176 -2.324 1 98.88 54 HIS B CA 1
ATOM 1883 C C . HIS B 1 54 ? -11.062 -2.51 -1.182 1 98.88 54 HIS B C 1
ATOM 1885 O O . HIS B 1 54 ? -11.664 -1.871 -0.318 1 98.88 54 HIS B O 1
ATOM 1891 N N . HIS B 1 55 ? -9.75 -2.605 -1.182 1 98.81 55 HIS B N 1
ATOM 1892 C CA . HIS B 1 55 ? -8.945 -2.004 -0.124 1 98.81 55 HIS B CA 1
ATOM 1893 C C . HIS B 1 55 ? -9.047 -0.483 -0.151 1 98.81 55 HIS B C 1
ATOM 1895 O O . HIS B 1 55 ? -9.023 0.163 0.899 1 98.81 55 HIS B O 1
ATOM 1901 N N . VAL B 1 56 ? -9.125 0.08 -1.376 1 98.44 56 VAL B N 1
ATOM 1902 C CA . VAL B 1 56 ? -9.203 1.532 -1.49 1 98.44 56 VAL B CA 1
ATOM 1903 C C . VAL B 1 56 ? -10.531 2.029 -0.921 1 98.44 56 VAL B C 1
ATOM 1905 O O . VAL B 1 56 ? -10.578 3.072 -0.265 1 98.44 56 VAL B O 1
ATOM 1908 N N . LYS B 1 57 ? -11.641 1.333 -1.126 1 98.44 57 LYS B N 1
ATOM 1909 C CA . LYS B 1 57 ? -12.906 1.703 -0.5 1 98.44 57 LYS B CA 1
ATOM 1910 C C . LYS B 1 57 ? -12.766 1.789 1.017 1 98.44 57 LYS B C 1
ATOM 1912 O O . LYS B 1 57 ? -13.305 2.705 1.644 1 98.44 57 LYS B O 1
ATOM 1917 N N . GLU B 1 58 ? -12.039 0.879 1.55 1 98.62 58 GLU B N 1
ATOM 1918 C CA . GLU B 1 58 ? -11.812 0.881 2.992 1 98.62 58 GLU B CA 1
ATOM 1919 C C . GLU B 1 58 ? -10.922 2.051 3.408 1 98.62 58 GLU B C 1
ATOM 1921 O O . GLU B 1 58 ? -11.289 2.832 4.289 1 98.62 58 GLU B O 1
ATOM 1926 N N . GLU B 1 59 ? -9.836 2.207 2.744 1 98.25 59 GLU B N 1
ATOM 1927 C CA . GLU B 1 59 ? -8.773 3.135 3.139 1 98.25 59 GLU B CA 1
ATOM 1928 C C . GLU B 1 59 ? -9.211 4.582 2.936 1 98.25 59 GLU B C 1
ATOM 1930 O O . GLU B 1 59 ? -8.734 5.484 3.633 1 98.25 59 GLU B O 1
ATOM 1935 N N . VAL B 1 60 ? -10.109 4.801 1.979 1 97.25 60 VAL B N 1
ATOM 1936 C CA . VAL B 1 60 ? -10.453 6.168 1.616 1 97.25 60 VAL B CA 1
ATOM 1937 C C . VAL B 1 60 ? -11.805 6.539 2.221 1 97.25 60 VAL B C 1
ATOM 1939 O O . VAL B 1 60 ? -12.031 7.691 2.602 1 97.25 60 VAL B O 1
ATOM 1942 N N . ILE B 1 61 ? -12.688 5.605 2.354 1 97.31 61 ILE B N 1
ATOM 1943 C CA . ILE B 1 61 ? -14.047 5.934 2.762 1 97.31 61 ILE B CA 1
ATOM 1944 C C . ILE B 1 61 ? -14.273 5.504 4.211 1 97.31 61 ILE B C 1
ATOM 1946 O O . ILE B 1 61 ? -14.625 6.324 5.059 1 97.31 61 ILE B O 1
ATOM 1950 N N . LEU B 1 62 ? -13.945 4.332 4.562 1 97.69 62 LEU B N 1
ATOM 1951 C CA . LEU B 1 62 ? -14.352 3.766 5.844 1 97.69 62 LEU B CA 1
ATOM 1952 C C . LEU B 1 62 ? -13.344 4.113 6.934 1 97.69 62 LEU B C 1
ATOM 1954 O O . LEU B 1 62 ? -13.711 4.656 7.977 1 97.69 62 LEU B O 1
ATOM 1958 N N . PHE B 1 63 ? -12.062 3.844 6.746 1 98.12 63 PHE B N 1
ATOM 1959 C CA . PHE B 1 63 ? -11.047 3.848 7.789 1 98.12 63 PHE B CA 1
ATOM 1960 C C . PHE B 1 63 ? -10.859 5.25 8.359 1 98.12 63 PHE B C 1
ATOM 1962 O O . PHE B 1 63 ? -10.758 5.426 9.57 1 98.12 63 PHE B O 1
ATOM 1969 N N . PRO B 1 64 ? -10.828 6.293 7.457 1 96.81 64 PRO B N 1
ATOM 1970 C CA . PRO B 1 64 ? -10.664 7.633 8.031 1 96.81 64 PRO B CA 1
ATOM 1971 C C . PRO B 1 64 ? -11.781 7.992 9.008 1 96.81 64 PRO B C 1
ATOM 1973 O O . PRO B 1 64 ? -11.516 8.57 10.07 1 96.81 64 PRO B O 1
ATOM 1976 N N . SER B 1 65 ? -12.992 7.617 8.711 1 95.19 65 SER B N 1
ATOM 1977 C CA . SER B 1 65 ? -14.102 7.906 9.617 1 95.19 65 SER B CA 1
ATOM 1978 C C . SER B 1 65 ? -13.961 7.145 10.93 1 95.19 65 SER B C 1
ATOM 1980 O O . SER B 1 65 ? -14.297 7.664 11.992 1 95.19 65 SER B O 1
ATOM 1982 N N . ILE B 1 66 ? -13.477 5.98 10.828 1 96.25 66 ILE B N 1
ATOM 1983 C CA . ILE B 1 66 ? -13.242 5.195 12.039 1 96.25 66 ILE B CA 1
ATOM 1984 C C . ILE B 1 66 ? -12.203 5.895 12.914 1 96.25 66 ILE B C 1
ATOM 1986 O O . ILE B 1 66 ? -12.43 6.113 14.102 1 96.25 66 ILE B O 1
ATOM 1990 N N . ASN B 1 67 ? -11.125 6.324 12.344 1 96.44 67 ASN B N 1
ATOM 1991 C CA . ASN B 1 67 ? -10.023 6.879 13.117 1 96.44 67 ASN B CA 1
ATOM 1992 C C . ASN B 1 67 ? -10.328 8.297 13.602 1 96.44 67 ASN B C 1
ATOM 1994 O O . ASN B 1 67 ? -9.836 8.719 14.648 1 96.44 67 ASN B O 1
ATOM 1998 N N . ILE B 1 68 ? -11.203 9.008 12.883 1 93.81 68 ILE B N 1
ATOM 1999 C CA . ILE B 1 68 ? -11.539 10.375 13.258 1 93.81 68 ILE B CA 1
ATOM 2000 C C . ILE B 1 68 ? -12.656 10.359 14.297 1 93.81 68 ILE B C 1
ATOM 2002 O O . ILE B 1 68 ? -12.68 11.188 15.211 1 93.81 68 ILE B O 1
ATOM 2006 N N . LYS B 1 69 ? -13.547 9.344 14.266 1 93.31 69 LYS B N 1
ATOM 2007 C CA . LYS B 1 69 ? -14.773 9.438 15.055 1 93.31 69 LYS B CA 1
ATOM 2008 C C . LYS B 1 69 ? -14.789 8.391 16.156 1 93.31 69 LYS B C 1
ATOM 2010 O O . LYS B 1 69 ? -15.469 8.562 17.172 1 93.31 69 LYS B O 1
ATOM 2015 N N . LEU B 1 70 ? -14.125 7.285 15.953 1 94.12 70 LEU B N 1
ATOM 2016 C CA . LEU B 1 70 ? -14.258 6.203 16.922 1 94.12 70 LEU B CA 1
ATOM 2017 C C . LEU B 1 70 ? -13 6.078 17.781 1 94.12 70 LEU B C 1
ATOM 2019 O O . LEU B 1 70 ? -13.055 6.277 18.984 1 94.12 70 LEU B O 1
ATOM 2023 N N . TYR B 1 71 ? -11.852 5.754 17.188 1 92.5 71 TYR B N 1
ATOM 2024 C CA . TYR B 1 71 ? -10.617 5.605 17.938 1 92.5 71 TYR B CA 1
ATOM 2025 C C . TYR B 1 71 ? -9.406 5.957 17.078 1 92.5 71 TYR B C 1
ATOM 2027 O O . TYR B 1 71 ? -9.438 5.785 15.859 1 92.5 71 TYR B O 1
ATOM 2035 N N . PRO B 1 72 ? -8.383 6.359 17.797 1 94.88 72 PRO B N 1
ATOM 2036 C CA . PRO B 1 72 ? -7.172 6.75 17.078 1 94.88 72 PRO B CA 1
ATOM 2037 C C . PRO B 1 72 ? -6.523 5.582 16.328 1 94.88 72 PRO B C 1
ATOM 2039 O O . PRO B 1 72 ? -6.766 4.422 16.672 1 94.88 72 PRO B O 1
ATOM 2042 N N . PHE B 1 73 ? -5.723 5.871 15.375 1 97.62 73 PHE B N 1
ATOM 2043 C CA . PHE B 1 73 ? -5.055 4.926 14.484 1 97.62 73 PHE B CA 1
ATOM 2044 C C . PHE B 1 73 ? -4.16 3.98 15.281 1 97.62 73 PHE B C 1
ATOM 2046 O O . PHE B 1 73 ? -4.176 2.768 15.055 1 97.62 73 PHE B O 1
ATOM 2053 N N . GLU B 1 74 ? -3.418 4.535 16.234 1 94.12 74 GLU B N 1
ATOM 2054 C CA . GLU B 1 74 ? -2.451 3.727 16.969 1 94.12 74 GLU B CA 1
ATOM 2055 C C . GLU B 1 74 ? -3.145 2.633 17.781 1 94.12 74 GLU B C 1
ATOM 2057 O O . GLU B 1 74 ? -4.102 2.902 18.5 1 94.12 74 GLU B O 1
ATOM 2062 N N . ASN B 1 75 ? -2.686 1.352 17.609 1 90.81 75 ASN B N 1
ATOM 2063 C CA . ASN B 1 75 ? -3.18 0.169 18.297 1 90.81 75 ASN B CA 1
ATOM 2064 C C . ASN B 1 75 ? -4.641 -0.115 17.953 1 90.81 75 ASN B C 1
ATOM 2066 O O . ASN B 1 75 ? -5.367 -0.702 18.75 1 90.81 75 ASN B O 1
ATOM 2070 N N . SER B 1 76 ? -5.098 0.396 16.891 1 95.12 76 SER B N 1
ATOM 2071 C CA . SER B 1 76 ? -6.461 0.133 16.438 1 95.12 76 SER B CA 1
ATOM 2072 C C . SER B 1 76 ? -6.504 -1.014 15.438 1 95.12 76 SER B C 1
ATOM 2074 O O . SER B 1 76 ? -5.48 -1.374 14.852 1 95.12 76 SER B O 1
ATOM 2076 N N . PRO B 1 77 ? -7.711 -1.516 15.219 1 96.06 77 PRO B N 1
ATOM 2077 C CA . PRO B 1 77 ? -7.84 -2.537 14.172 1 96.06 77 PRO B CA 1
ATOM 2078 C C . PRO B 1 77 ? -7.441 -2.023 12.797 1 96.06 77 PRO B C 1
ATOM 2080 O O . PRO B 1 77 ? -6.949 -2.793 11.961 1 96.06 77 PRO B O 1
ATOM 2083 N N . VAL B 1 78 ? -7.617 -0.73 12.578 1 97.94 78 VAL B N 1
ATOM 2084 C CA . VAL B 1 78 ? -7.281 -0.154 11.281 1 97.94 78 VAL B CA 1
ATOM 2085 C C . VAL B 1 78 ? -5.781 -0.286 11.023 1 97.94 78 VAL B C 1
ATOM 2087 O O . VAL B 1 78 ? -5.355 -0.541 9.898 1 97.94 78 VAL B O 1
ATOM 2090 N N . ASN B 1 79 ? -5.008 -0.086 12.086 1 97.88 79 ASN B N 1
ATOM 2091 C CA . ASN B 1 79 ? -3.561 -0.243 11.977 1 97.88 79 ASN B CA 1
ATOM 2092 C C . ASN B 1 79 ? -3.186 -1.627 11.453 1 97.88 79 ASN B C 1
ATOM 2094 O O . ASN B 1 79 ? -2.369 -1.748 10.539 1 97.88 79 ASN B O 1
ATOM 2098 N N . VAL B 1 80 ? -3.805 -2.697 11.953 1 97.56 80 VAL B N 1
ATOM 2099 C CA . VAL B 1 80 ? -3.557 -4.074 11.539 1 97.56 80 VAL B CA 1
ATOM 2100 C C . VAL B 1 80 ? -3.998 -4.266 10.086 1 97.56 80 VAL B C 1
ATOM 2102 O O . VAL B 1 80 ? -3.293 -4.895 9.297 1 97.56 80 VAL B O 1
ATOM 2105 N N . MET B 1 81 ? -5.152 -3.656 9.75 1 98.62 81 MET B N 1
ATOM 2106 C CA . MET B 1 81 ? -5.707 -3.822 8.406 1 98.62 81 MET B CA 1
ATOM 2107 C C . MET B 1 81 ? -4.777 -3.232 7.355 1 98.62 81 MET B C 1
ATOM 2109 O O . MET B 1 81 ? -4.523 -3.857 6.324 1 98.62 81 MET B O 1
ATOM 2113 N N . VAL B 1 82 ? -4.211 -2.064 7.637 1 98.69 82 VAL B N 1
ATOM 2114 C CA . VAL B 1 82 ? -3.416 -1.4 6.609 1 98.69 82 VAL B CA 1
ATOM 2115 C C . VAL B 1 82 ? -2.031 -2.041 6.535 1 98.69 82 VAL B C 1
ATOM 2117 O O . VAL B 1 82 ? -1.414 -2.074 5.469 1 98.69 82 VAL B O 1
ATOM 2120 N N . MET B 1 83 ? -1.51 -2.633 7.605 1 98.44 83 MET B N 1
ATOM 2121 C CA . MET B 1 83 ? -0.303 -3.453 7.539 1 98.44 83 MET B CA 1
ATOM 2122 C C . MET B 1 83 ? -0.505 -4.645 6.609 1 98.44 83 MET B C 1
ATOM 2124 O O . MET B 1 83 ? 0.339 -4.918 5.754 1 98.44 83 MET B O 1
ATOM 2128 N N . ASP B 1 84 ? -1.676 -5.258 6.75 1 98.69 84 ASP B N 1
ATOM 2129 C CA . ASP B 1 84 ? -2.008 -6.398 5.902 1 98.69 84 ASP B CA 1
ATOM 2130 C C . ASP B 1 84 ? -2.096 -5.98 4.434 1 98.69 84 ASP B C 1
ATOM 2132 O O . ASP B 1 84 ? -1.697 -6.734 3.547 1 98.69 84 ASP B O 1
ATOM 2136 N N . HIS B 1 85 ? -2.656 -4.789 4.195 1 98.88 85 HIS B N 1
ATOM 2137 C CA . HIS B 1 85 ? -2.742 -4.301 2.822 1 98.88 85 HIS B CA 1
ATOM 2138 C C . HIS B 1 85 ? -1.355 -4.145 2.205 1 98.88 85 HIS B C 1
ATOM 2140 O O . HIS B 1 85 ? -1.16 -4.441 1.024 1 98.88 85 HIS B O 1
ATOM 2146 N N . GLY B 1 86 ? -0.391 -3.695 3.021 1 98.81 86 GLY B N 1
ATOM 2147 C CA . GLY B 1 86 ? 0.977 -3.588 2.541 1 98.81 86 GLY B CA 1
ATOM 2148 C C . GLY B 1 86 ? 1.584 -4.926 2.16 1 98.81 86 GLY B C 1
ATOM 2149 O O . GLY B 1 86 ? 2.242 -5.043 1.125 1 98.81 86 GLY B O 1
ATOM 2150 N N . ILE B 1 87 ? 1.329 -5.926 2.959 1 98.69 87 ILE B N 1
ATOM 2151 C CA . ILE B 1 87 ? 1.821 -7.273 2.695 1 98.69 87 ILE B CA 1
ATOM 2152 C C . ILE B 1 87 ? 1.23 -7.793 1.388 1 98.69 87 ILE B C 1
ATOM 2154 O O . ILE B 1 87 ? 1.956 -8.305 0.53 1 98.69 87 ILE B O 1
ATOM 2158 N N . PHE B 1 88 ? -0.052 -7.621 1.26 1 98.88 88 PHE B N 1
ATOM 2159 C CA . PHE B 1 88 ? -0.75 -8.141 0.091 1 98.88 88 PHE B CA 1
ATOM 2160 C C . PHE B 1 88 ? -0.23 -7.492 -1.186 1 98.88 88 PHE B C 1
ATOM 2162 O O . PHE B 1 88 ? 0.026 -8.18 -2.178 1 98.88 88 PHE B O 1
ATOM 2169 N N . ARG B 1 89 ? -0.037 -6.172 -1.178 1 98.69 89 ARG B N 1
ATOM 2170 C CA . ARG B 1 89 ? 0.469 -5.426 -2.326 1 98.69 89 ARG B CA 1
ATOM 2171 C C . ARG B 1 89 ? 1.843 -5.938 -2.748 1 98.69 89 ARG B C 1
ATOM 2173 O O . ARG B 1 89 ? 2.105 -6.117 -3.939 1 98.69 89 ARG B O 1
ATOM 2180 N N . TYR B 1 90 ? 2.623 -6.223 -1.783 1 98.75 90 TYR B N 1
ATOM 2181 C CA . TYR B 1 90 ? 3.963 -6.699 -2.105 1 98.75 90 TYR B CA 1
ATOM 2182 C C . TYR B 1 90 ? 3.914 -8.109 -2.682 1 98.75 90 TYR B C 1
ATOM 2184 O O . TYR B 1 90 ? 4.633 -8.422 -3.633 1 98.75 90 TYR B O 1
ATOM 2192 N N . LEU B 1 91 ? 3.086 -8.953 -2.064 1 98.75 91 LEU B N 1
ATOM 2193 C CA . LEU B 1 91 ? 3.029 -10.328 -2.531 1 98.75 91 LEU B CA 1
ATOM 2194 C C . LEU B 1 91 ? 2.543 -10.398 -3.975 1 98.75 91 LEU B C 1
ATOM 2196 O O . LEU B 1 91 ? 2.959 -11.273 -4.734 1 98.75 91 LEU B O 1
ATOM 2200 N N . ILE B 1 92 ? 1.688 -9.469 -4.402 1 98.62 92 ILE B N 1
ATOM 2201 C CA . ILE B 1 92 ? 1.309 -9.383 -5.805 1 98.62 92 ILE B CA 1
ATOM 2202 C C . ILE B 1 92 ? 2.549 -9.133 -6.66 1 98.62 92 ILE B C 1
ATOM 2204 O O . ILE B 1 92 ? 2.768 -9.812 -7.664 1 98.62 92 ILE B O 1
ATOM 2208 N N . ARG B 1 93 ? 3.416 -8.172 -6.262 1 97.5 93 ARG B N 1
ATOM 2209 C CA . ARG B 1 93 ? 4.621 -7.82 -7.004 1 97.5 93 ARG B CA 1
ATOM 2210 C C . ARG B 1 93 ? 5.586 -9 -7.082 1 97.5 93 ARG B C 1
ATOM 2212 O O . ARG B 1 93 ? 6.168 -9.266 -8.133 1 97.5 93 ARG B O 1
ATOM 2219 N N . LEU B 1 94 ? 5.742 -9.641 -5.934 1 97.88 94 LEU B N 1
ATOM 2220 C CA . LEU B 1 94 ? 6.648 -10.781 -5.879 1 97.88 94 LEU B CA 1
ATOM 2221 C C . LEU B 1 94 ? 6.184 -11.891 -6.82 1 97.88 94 LEU B C 1
ATOM 2223 O O . LEU B 1 94 ? 6.988 -12.453 -7.566 1 97.88 94 LEU B O 1
ATOM 2227 N N . ASN B 1 95 ? 4.883 -12.18 -6.801 1 98.31 95 ASN B N 1
ATOM 2228 C CA . ASN B 1 95 ? 4.355 -13.234 -7.66 1 98.31 95 ASN B CA 1
ATOM 2229 C C . ASN B 1 95 ? 4.469 -12.859 -9.141 1 98.31 95 ASN B C 1
ATOM 2231 O O . ASN B 1 95 ? 4.672 -13.727 -9.984 1 98.31 95 ASN B O 1
ATOM 2235 N N . ARG B 1 96 ? 4.344 -11.578 -9.453 1 97.5 96 ARG B N 1
ATOM 2236 C CA . ARG B 1 96 ? 4.543 -11.141 -10.836 1 97.5 96 ARG B CA 1
ATOM 2237 C C . ARG B 1 96 ? 5.977 -11.398 -11.289 1 97.5 96 ARG B C 1
ATOM 2239 O O . ARG B 1 96 ? 6.199 -11.828 -12.422 1 97.5 96 ARG B O 1
ATOM 2246 N N . GLU B 1 97 ? 6.902 -11.141 -10.422 1 96.31 97 GLU B N 1
ATOM 2247 C CA . GLU B 1 97 ? 8.305 -11.391 -10.742 1 96.31 97 GLU B CA 1
ATOM 2248 C C . GLU B 1 97 ? 8.562 -12.883 -10.953 1 96.31 97 GLU B C 1
ATOM 2250 O O . GLU B 1 97 ? 9.227 -13.273 -11.914 1 96.31 97 GLU B O 1
ATOM 2255 N N . LEU B 1 98 ? 8.047 -13.656 -10.062 1 96.94 98 LEU B N 1
ATOM 2256 C CA . LEU B 1 98 ? 8.219 -15.102 -10.172 1 96.94 98 LEU B CA 1
ATOM 2257 C C . LEU B 1 98 ? 7.57 -15.633 -11.453 1 96.94 98 LEU B C 1
ATOM 2259 O O . LEU B 1 98 ? 8.148 -16.469 -12.141 1 96.94 98 LEU B O 1
ATOM 2263 N N . LEU B 1 99 ? 6.371 -15.141 -11.781 1 97.56 99 LEU B N 1
ATOM 2264 C CA . LEU B 1 99 ? 5.684 -15.555 -13 1 97.56 99 LEU B CA 1
ATOM 2265 C C . LEU B 1 99 ? 6.5 -15.18 -14.234 1 97.56 99 LEU B C 1
ATOM 2267 O O . LEU B 1 99 ? 6.586 -15.953 -15.188 1 97.56 99 LEU B O 1
ATOM 2271 N N . SER B 1 100 ? 7.031 -13.984 -14.242 1 95.88 100 SER B N 1
ATOM 2272 C CA . SER B 1 100 ? 7.855 -13.531 -15.359 1 95.88 100 SER B CA 1
ATOM 2273 C C . SER B 1 100 ? 9.039 -14.469 -15.578 1 95.88 100 SER B C 1
ATOM 2275 O O . SER B 1 100 ? 9.375 -14.797 -16.719 1 95.88 100 SER B O 1
ATOM 2277 N N . ARG B 1 101 ? 9.648 -14.906 -14.508 1 94.19 101 ARG B N 1
ATOM 2278 C CA . ARG B 1 101 ? 10.766 -15.836 -14.609 1 94.19 101 ARG B CA 1
ATOM 2279 C C . ARG B 1 101 ? 10.328 -17.172 -15.211 1 94.19 101 ARG B C 1
ATOM 2281 O O . ARG B 1 101 ? 11.023 -17.734 -16.047 1 94.19 101 ARG B O 1
ATOM 2288 N N . LEU B 1 102 ? 9.211 -17.594 -14.75 1 95.75 102 LEU B N 1
ATOM 2289 C CA . LEU B 1 102 ? 8.68 -18.844 -15.266 1 95.75 102 LEU B CA 1
ATOM 2290 C C . LEU B 1 102 ? 8.406 -18.75 -16.766 1 95.75 102 LEU B C 1
ATOM 2292 O O . LEU B 1 102 ? 8.789 -19.625 -17.531 1 95.75 102 LEU B O 1
ATOM 2296 N N . ILE B 1 103 ? 7.777 -17.641 -17.156 1 96.19 103 ILE B N 1
ATOM 2297 C CA . ILE B 1 103 ? 7.418 -17.422 -18.562 1 96.19 103 ILE B CA 1
ATOM 2298 C C . ILE B 1 103 ? 8.68 -17.328 -19.406 1 96.19 103 ILE B C 1
ATOM 2300 O O . ILE B 1 103 ? 8.703 -17.781 -20.547 1 96.19 103 ILE B O 1
ATOM 2304 N N . ASN B 1 104 ? 9.734 -16.875 -18.828 1 94.75 104 ASN B N 1
ATOM 2305 C CA . ASN B 1 104 ? 10.992 -16.719 -19.547 1 94.75 104 ASN B CA 1
ATOM 2306 C C . ASN B 1 104 ? 11.828 -17.984 -19.5 1 94.75 104 ASN B C 1
ATOM 2308 O O . ASN B 1 104 ? 13.016 -17.969 -19.844 1 94.75 104 ASN B O 1
ATOM 2312 N N . GLY B 1 105 ? 11.297 -19.062 -18.938 1 94.88 105 GLY B N 1
ATOM 2313 C CA . GLY B 1 105 ? 11.906 -20.375 -19.125 1 94.88 105 GLY B CA 1
ATOM 2314 C C . GLY B 1 105 ? 12.547 -20.938 -17.875 1 94.88 105 GLY B C 1
ATOM 2315 O O . GLY B 1 105 ? 13.078 -22.047 -17.875 1 94.88 105 GLY B O 1
ATOM 2316 N N . ASP B 1 106 ? 12.531 -20.203 -16.75 1 94.12 106 ASP B N 1
ATOM 2317 C CA . ASP B 1 106 ? 13.117 -20.688 -15.508 1 94.12 106 ASP B CA 1
ATOM 2318 C C . ASP B 1 106 ? 12.18 -21.656 -14.797 1 94.12 106 ASP B C 1
ATOM 2320 O O . ASP B 1 106 ? 11.461 -21.281 -13.875 1 94.12 106 ASP B O 1
ATOM 2324 N N . GLN B 1 107 ? 12.297 -22.906 -15.125 1 94.81 107 GLN B N 1
ATOM 2325 C CA . GLN B 1 107 ? 11.406 -23.938 -14.594 1 94.81 107 GLN B CA 1
ATOM 2326 C C . GLN B 1 107 ? 11.688 -24.203 -13.117 1 94.81 107 GLN B C 1
ATOM 2328 O O . GLN B 1 107 ? 10.844 -24.75 -12.406 1 94.81 107 GLN B O 1
ATOM 2333 N N . SER B 1 108 ? 12.836 -23.766 -12.727 1 94.88 108 SER B N 1
ATOM 2334 C CA . SER B 1 108 ? 13.227 -24.031 -11.352 1 94.88 108 SER B CA 1
ATOM 2335 C C . SER B 1 108 ? 12.414 -23.203 -10.367 1 94.88 108 SER B C 1
ATOM 2337 O O . SER B 1 108 ? 12.406 -23.469 -9.164 1 94.88 108 SER B O 1
ATOM 2339 N N . ILE B 1 109 ? 11.672 -22.188 -10.828 1 94.94 109 ILE B N 1
ATOM 2340 C CA . ILE B 1 109 ? 11 -21.25 -9.93 1 94.94 109 ILE B CA 1
ATOM 2341 C C . ILE B 1 109 ? 9.555 -21.688 -9.719 1 94.94 109 ILE B C 1
ATOM 2343 O O . ILE B 1 109 ? 8.82 -21.078 -8.938 1 94.94 109 ILE B O 1
ATOM 2347 N N . LYS B 1 110 ? 9.164 -22.734 -10.406 1 96.12 110 LYS B N 1
ATOM 2348 C CA . LYS B 1 110 ? 7.77 -23.172 -10.422 1 96.12 110 LYS B CA 1
ATOM 2349 C C . LYS B 1 110 ? 7.25 -23.422 -9.008 1 96.12 110 LYS B C 1
ATOM 2351 O O . LYS B 1 110 ? 6.195 -22.906 -8.633 1 96.12 110 LYS B O 1
ATOM 2356 N N . ASP B 1 111 ? 8 -24.172 -8.242 1 96.5 111 ASP B N 1
ATOM 2357 C CA . ASP B 1 111 ? 7.566 -24.5 -6.887 1 96.5 111 ASP B CA 1
ATOM 2358 C C . ASP B 1 111 ? 7.527 -23.25 -6.012 1 96.5 111 ASP B C 1
ATOM 2360 O O . ASP B 1 111 ? 6.617 -23.078 -5.191 1 96.5 111 ASP B O 1
ATOM 2364 N N . THR B 1 112 ? 8.484 -22.359 -6.176 1 96.69 112 THR B N 1
ATOM 2365 C CA . THR B 1 112 ? 8.523 -21.109 -5.441 1 96.69 112 THR B CA 1
ATOM 2366 C C . THR B 1 112 ? 7.305 -20.25 -5.762 1 96.69 112 THR B C 1
ATOM 2368 O O . THR B 1 112 ? 6.703 -19.656 -4.867 1 96.69 112 THR B O 1
ATOM 2371 N N . LEU B 1 113 ? 6.969 -20.203 -7.023 1 97.75 113 LEU B N 1
ATOM 2372 C CA . LEU B 1 113 ? 5.781 -19.469 -7.438 1 97.75 113 LEU B CA 1
ATOM 2373 C C . LEU B 1 113 ? 4.531 -20.047 -6.781 1 97.75 113 LEU B C 1
ATOM 2375 O O . LEU B 1 113 ? 3.695 -19.297 -6.27 1 97.75 113 LEU B O 1
ATOM 2379 N N . MET B 1 114 ? 4.434 -21.344 -6.773 1 98.19 114 MET B N 1
ATOM 2380 C CA . MET B 1 114 ? 3.277 -21.984 -6.152 1 98.19 114 MET B CA 1
ATOM 2381 C C . MET B 1 114 ? 3.203 -21.656 -4.668 1 98.19 114 MET B C 1
ATOM 2383 O O . MET B 1 114 ? 2.127 -21.375 -4.145 1 98.19 114 MET B O 1
ATOM 2387 N N . ASP B 1 115 ? 4.336 -21.672 -4.004 1 97.81 115 ASP B N 1
ATOM 2388 C CA . ASP B 1 115 ? 4.395 -21.375 -2.578 1 97.81 115 ASP B CA 1
ATOM 2389 C C . ASP B 1 115 ? 3.939 -19.938 -2.297 1 97.81 115 ASP B C 1
ATOM 2391 O O . ASP B 1 115 ? 3.189 -19.703 -1.351 1 97.81 115 ASP B O 1
ATOM 2395 N N . TYR B 1 116 ? 4.367 -19.016 -3.078 1 98.31 116 TYR B N 1
ATOM 2396 C CA . TYR B 1 116 ? 4.055 -17.625 -2.812 1 98.31 116 TYR B CA 1
ATOM 2397 C C . TYR B 1 116 ? 2.621 -17.297 -3.221 1 98.31 116 TYR B C 1
ATOM 2399 O O . TYR B 1 116 ? 1.979 -16.438 -2.621 1 98.31 116 TYR B O 1
ATOM 2407 N N . LEU B 1 117 ? 2.102 -17.969 -4.27 1 98.69 117 LEU B N 1
ATOM 2408 C CA . LEU B 1 117 ? 0.68 -17.844 -4.566 1 98.69 117 LEU B CA 1
ATOM 2409 C C . LEU B 1 117 ? -0.167 -18.312 -3.387 1 98.69 117 LEU B C 1
ATOM 2411 O O . LEU B 1 117 ? -1.127 -17.641 -3.002 1 98.69 117 LEU B O 1
ATOM 2415 N N . ALA B 1 118 ? 0.241 -19.422 -2.826 1 98.69 118 ALA B N 1
ATOM 2416 C CA . ALA B 1 118 ? -0.46 -19.953 -1.659 1 98.69 118 ALA B CA 1
ATOM 2417 C C . ALA B 1 118 ? -0.351 -19 -0.474 1 98.69 118 ALA B C 1
ATOM 2419 O O . ALA B 1 118 ? -1.327 -18.766 0.246 1 98.69 118 ALA B O 1
ATOM 2420 N N . LEU B 1 119 ? 0.804 -18.469 -0.264 1 98.56 119 LEU B N 1
ATOM 2421 C CA . LEU B 1 119 ? 1.023 -17.516 0.816 1 98.56 119 LEU B CA 1
ATOM 2422 C C . LEU B 1 119 ? 0.135 -16.297 0.644 1 98.56 119 LEU B C 1
ATOM 2424 O O . LEU B 1 119 ? -0.464 -15.812 1.61 1 98.56 119 LEU B O 1
ATOM 2428 N N . MET B 1 120 ? 0.079 -15.797 -0.556 1 98.69 120 MET B N 1
ATOM 2429 C CA . MET B 1 120 ? -0.7 -14.594 -0.855 1 98.69 120 MET B CA 1
ATOM 2430 C C . MET B 1 120 ? -2.18 -14.82 -0.568 1 98.69 120 MET B C 1
ATOM 2432 O O . MET B 1 120 ? -2.812 -14.031 0.128 1 98.69 120 MET B O 1
ATOM 2436 N N . THR B 1 121 ? -2.738 -15.922 -1.071 1 98.69 121 THR B N 1
ATOM 2437 C CA . THR B 1 121 ? -4.164 -16.172 -0.888 1 98.69 121 THR B CA 1
ATOM 2438 C C . THR B 1 121 ? -4.469 -16.531 0.56 1 98.69 121 THR B C 1
ATOM 2440 O O . THR B 1 121 ? -5.539 -16.219 1.077 1 98.69 121 THR B O 1
ATOM 2443 N N . GLY B 1 122 ? -3.527 -17.188 1.225 1 98.44 122 GLY B N 1
ATOM 2444 C CA . GLY B 1 122 ? -3.68 -17.438 2.65 1 98.44 122 GLY B CA 1
ATOM 2445 C C . GLY B 1 122 ? -3.773 -16.172 3.469 1 98.44 122 GLY B C 1
ATOM 2446 O O . GLY B 1 122 ? -4.629 -16.047 4.348 1 98.44 122 GLY B O 1
ATOM 2447 N N . HIS B 1 123 ? -2.887 -15.266 3.152 1 98.12 123 HIS B N 1
ATOM 2448 C CA . HIS B 1 123 ? -2.912 -13.969 3.812 1 98.12 123 HIS B CA 1
ATOM 2449 C C . HIS B 1 123 ? -4.23 -13.242 3.562 1 98.12 123 HIS B C 1
ATOM 2451 O O . HIS B 1 123 ? -4.785 -12.625 4.469 1 98.12 123 HIS B O 1
ATOM 2457 N N . LEU B 1 124 ? -4.672 -13.32 2.359 1 98.38 124 LEU B N 1
ATOM 2458 C CA . LEU B 1 124 ? -5.918 -12.664 1.974 1 98.38 124 LEU B CA 1
ATOM 2459 C C . LEU B 1 124 ? -7.098 -13.234 2.75 1 98.38 124 LEU B C 1
ATOM 2461 O O . LEU B 1 124 ? -7.961 -12.492 3.217 1 98.38 124 LEU B O 1
ATOM 2465 N N . ASN B 1 125 ? -7.148 -14.516 2.906 1 98.38 125 ASN B N 1
ATOM 2466 C CA . ASN B 1 125 ? -8.203 -15.172 3.67 1 98.38 125 ASN B CA 1
ATOM 2467 C C . ASN B 1 125 ? -8.203 -14.719 5.125 1 98.38 125 ASN B C 1
ATOM 2469 O O . ASN B 1 125 ? -9.258 -14.391 5.676 1 98.38 125 ASN B O 1
ATOM 2473 N N . GLN B 1 126 ? -7.07 -14.742 5.699 1 98.25 126 GLN B N 1
ATOM 2474 C CA . GLN B 1 126 ? -6.953 -14.305 7.086 1 98.25 126 GLN B CA 1
ATOM 2475 C C . GLN B 1 126 ? -7.355 -12.844 7.242 1 98.25 126 GLN B C 1
ATOM 2477 O O . GLN B 1 126 ? -7.992 -12.469 8.227 1 98.25 126 GLN B O 1
ATOM 2482 N N . HIS B 1 127 ? -6.977 -12.039 6.266 1 98.69 127 HIS B N 1
ATOM 2483 C CA . HIS B 1 127 ? -7.312 -10.625 6.277 1 98.69 127 HIS B CA 1
ATOM 2484 C C . HIS B 1 127 ? -8.82 -10.414 6.242 1 98.69 127 HIS B C 1
ATOM 2486 O O . HIS B 1 127 ? -9.359 -9.633 7.031 1 98.69 127 HIS B O 1
ATOM 2492 N N . MET B 1 128 ? -9.492 -11.078 5.348 1 98.62 128 MET B N 1
ATOM 2493 C CA . MET B 1 128 ? -10.938 -10.953 5.227 1 98.62 128 MET B CA 1
ATOM 2494 C C . MET B 1 128 ? -11.633 -11.406 6.512 1 98.62 128 MET B C 1
ATOM 2496 O O . MET B 1 128 ? -12.641 -10.828 6.91 1 98.62 128 MET B O 1
ATOM 2500 N N . GLU B 1 129 ? -11.094 -12.414 7.188 1 98.31 129 GLU B N 1
ATOM 2501 C CA . GLU B 1 129 ? -11.656 -12.883 8.453 1 98.31 129 GLU B CA 1
ATOM 2502 C C . GLU B 1 129 ? -11.578 -11.805 9.523 1 98.31 129 GLU B C 1
ATOM 2504 O O . GLU B 1 129 ? -12.523 -11.609 10.289 1 98.31 129 GLU B O 1
ATOM 2509 N N . LYS B 1 130 ? -10.477 -11.133 9.625 1 98.19 130 LYS B N 1
ATOM 2510 C CA . LYS B 1 130 ? -10.312 -10.031 10.578 1 98.19 130 LYS B CA 1
ATOM 2511 C C . LYS B 1 130 ? -11.328 -8.922 10.32 1 98.19 130 LYS B C 1
ATOM 2513 O O . LYS B 1 130 ? -11.867 -8.344 11.258 1 98.19 130 LYS B O 1
ATOM 2518 N N . GLU B 1 131 ? -11.523 -8.648 9.008 1 98.38 131 GLU B N 1
ATOM 2519 C CA . GLU B 1 131 ? -12.508 -7.625 8.672 1 98.38 131 GLU B CA 1
ATOM 2520 C C . GLU B 1 131 ? -13.914 -8.055 9.086 1 98.38 131 GLU B C 1
ATOM 2522 O O . GLU B 1 131 ? -14.625 -7.309 9.75 1 98.38 131 GLU B O 1
ATOM 2527 N N . ASP B 1 132 ? -14.258 -9.273 8.742 1 97.69 132 ASP B N 1
ATOM 2528 C CA . ASP B 1 132 ? -15.602 -9.797 8.969 1 97.69 132 ASP B CA 1
ATOM 2529 C C . ASP B 1 132 ? -15.914 -9.883 10.461 1 97.69 132 ASP B C 1
ATOM 2531 O O . ASP B 1 132 ? -17.031 -9.578 10.883 1 97.69 132 ASP B O 1
ATOM 2535 N N . LYS B 1 133 ? -14.945 -10.242 11.203 1 96.94 133 LYS B N 1
ATOM 2536 C CA . LYS B 1 133 ? -15.203 -10.602 12.594 1 96.94 133 LYS B CA 1
ATOM 2537 C C . LYS B 1 133 ? -14.906 -9.438 13.531 1 96.94 133 LYS B C 1
ATOM 2539 O O . LYS B 1 133 ? -15.469 -9.352 14.625 1 96.94 133 LYS B O 1
ATOM 2544 N N . VAL B 1 134 ? -14.07 -8.531 13.086 1 96.12 134 VAL B N 1
ATOM 2545 C CA . VAL B 1 134 ? -13.609 -7.504 14.016 1 96.12 134 VAL B CA 1
ATOM 2546 C C . VAL B 1 134 ? -13.93 -6.117 13.461 1 96.12 134 VAL B C 1
ATOM 2548 O O . VAL B 1 134 ? -14.727 -5.379 14.039 1 96.12 134 VAL B O 1
ATOM 2551 N N . LEU B 1 135 ? -13.461 -5.77 12.289 1 97.25 135 LEU B N 1
ATOM 2552 C CA . LEU B 1 135 ? -13.508 -4.402 11.781 1 97.25 135 LEU B CA 1
ATOM 2553 C C . LEU B 1 135 ? -14.93 -4.008 11.414 1 97.25 135 LEU B C 1
ATOM 2555 O O . LEU B 1 135 ? -15.398 -2.932 11.797 1 97.25 135 LEU B O 1
ATOM 2559 N N . PHE B 1 136 ? -15.609 -4.863 10.648 1 97.19 136 PHE B N 1
ATOM 2560 C CA . PHE 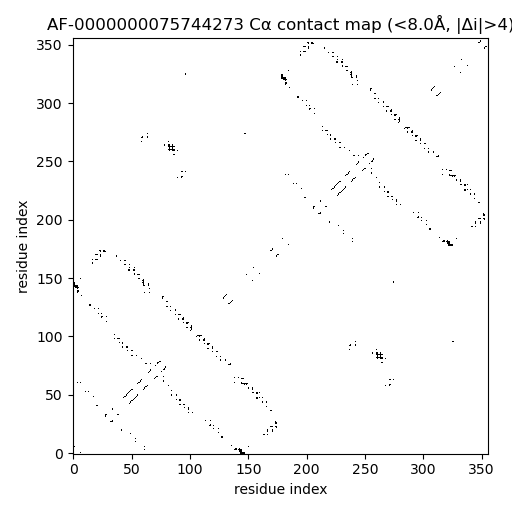B 1 136 ? -16.906 -4.492 10.117 1 97.19 136 PHE B CA 1
ATOM 2561 C C . PHE B 1 136 ? -17.938 -4.359 11.234 1 97.19 136 PHE B C 1
ATOM 2563 O O . PHE B 1 136 ? -18.703 -3.389 11.273 1 97.19 136 PHE B O 1
ATOM 2570 N N . PRO B 1 137 ? -17.938 -5.297 12.203 1 96.25 137 PRO B N 1
ATOM 2571 C CA . PRO B 1 137 ? -18.844 -5.098 13.336 1 96.25 137 PRO B CA 1
ATOM 2572 C C . PRO B 1 137 ? -18.594 -3.787 14.07 1 96.25 137 PRO B C 1
ATOM 2574 O O . PRO B 1 137 ? -19.547 -3.111 14.477 1 96.25 137 PRO B O 1
ATOM 2577 N N . GLN B 1 138 ? -17.344 -3.377 14.227 1 93.62 138 GLN B N 1
ATOM 2578 C CA . GLN B 1 138 ? -17 -2.123 14.898 1 93.62 138 GLN B CA 1
ATOM 2579 C C . GLN B 1 138 ? -17.438 -0.922 14.062 1 93.62 138 GLN B C 1
ATOM 2581 O O . GLN B 1 138 ? -17.859 0.099 14.609 1 93.62 138 GLN B O 1
ATOM 2586 N N . ALA B 1 139 ? -17.328 -1.025 12.797 1 95.56 139 ALA B N 1
ATOM 2587 C CA . ALA B 1 139 ? -17.688 0.062 11.891 1 95.56 139 ALA B CA 1
ATOM 2588 C C . ALA B 1 139 ? -19.172 0.376 11.977 1 95.56 139 ALA B C 1
ATOM 2590 O O . ALA B 1 139 ? -19.609 1.493 11.672 1 95.56 139 ALA B O 1
ATOM 2591 N N . MET B 1 140 ? -19.969 -0.643 12.422 1 94.88 140 MET B N 1
ATOM 2592 C CA . MET B 1 140 ? -21.406 -0.488 12.5 1 94.88 140 MET B CA 1
ATOM 2593 C C . MET B 1 140 ? -21.797 0.496 13.594 1 94.88 140 MET B C 1
ATOM 2595 O O . MET B 1 140 ? -22.953 0.94 13.664 1 94.88 140 MET B O 1
ATOM 2599 N N . ASP B 1 141 ? -20.844 0.845 14.422 1 94.44 141 ASP B N 1
ATOM 2600 C CA . ASP B 1 141 ? -21.078 1.886 15.422 1 94.44 141 ASP B CA 1
ATOM 2601 C C . ASP B 1 141 ? -21.25 3.25 14.758 1 94.44 141 ASP B C 1
ATOM 2603 O O . ASP B 1 141 ? -21.719 4.199 15.383 1 94.44 141 ASP B O 1
ATOM 2607 N N . LEU B 1 142 ? -20.781 3.342 13.516 1 94.94 142 LEU B N 1
ATOM 2608 C CA . LEU B 1 142 ? -21.016 4.531 12.703 1 94.94 142 LEU B CA 1
ATOM 2609 C C . LEU B 1 142 ? -22.266 4.367 11.844 1 94.94 142 LEU B C 1
ATOM 2611 O O . LEU B 1 142 ? -22.547 3.27 11.352 1 94.94 142 LEU B O 1
ATOM 2615 N N . ASP B 1 143 ? -23.031 5.43 11.781 1 94.12 143 ASP B N 1
ATOM 2616 C CA . ASP B 1 143 ? -24.203 5.367 10.906 1 94.12 143 ASP B CA 1
ATOM 2617 C C . ASP B 1 143 ? -23.844 5.746 9.469 1 94.12 143 ASP B C 1
ATOM 2619 O O . ASP B 1 143 ? -24.219 5.055 8.523 1 94.12 143 ASP B O 1
ATOM 2623 N N . ASN B 1 144 ? -23.125 6.762 9.359 1 95.31 144 ASN B N 1
ATOM 2624 C CA . ASN B 1 144 ? -22.719 7.297 8.062 1 95.31 144 ASN B CA 1
ATOM 2625 C C . ASN B 1 144 ? -21.266 7.754 8.078 1 95.31 144 ASN B C 1
ATOM 2627 O O . ASN B 1 144 ? -20.703 8.008 9.141 1 95.31 144 ASN B O 1
ATOM 2631 N N . VAL B 1 145 ? -20.75 7.676 6.906 1 93.69 145 VAL B N 1
ATOM 2632 C CA . VAL B 1 145 ? -19.391 8.195 6.746 1 93.69 145 VAL B CA 1
ATOM 2633 C C . VAL B 1 145 ? -19.359 9.219 5.613 1 93.69 145 VAL B C 1
ATOM 2635 O O . VAL B 1 145 ? -20.203 9.18 4.707 1 93.69 145 VAL B O 1
ATOM 2638 N N . GLU B 1 146 ? -18.453 10.172 5.777 1 88.81 146 GLU B N 1
ATOM 2639 C CA . GLU B 1 146 ? -18.203 11.156 4.727 1 88.81 146 GLU B CA 1
ATOM 2640 C C . GLU B 1 146 ? -16.859 10.883 4.031 1 88.81 146 GLU B C 1
ATOM 2642 O O . GLU B 1 146 ? -15.891 10.5 4.672 1 88.81 146 GLU B O 1
ATOM 2647 N N . SER B 1 147 ? -16.875 11.008 2.715 1 90 147 SER B N 1
ATOM 2648 C CA . SER B 1 147 ? -15.664 10.82 1.923 1 90 147 SER B CA 1
ATOM 2649 C C . SER B 1 147 ? -15.688 11.672 0.661 1 90 147 SER B C 1
ATOM 2651 O O . SER B 1 147 ? -16.75 12.031 0.163 1 90 147 SER B O 1
ATOM 2653 N N . SER B 1 148 ? -14.508 12.039 0.212 1 83.75 148 SER B N 1
ATOM 2654 C CA . SER B 1 148 ? -14.375 12.812 -1.02 1 83.75 148 SER B CA 1
ATOM 2655 C C . SER B 1 148 ? -14.617 11.945 -2.248 1 83.75 148 SER B C 1
ATOM 2657 O O . SER B 1 148 ? -14.859 12.453 -3.342 1 83.75 148 SER B O 1
ATOM 2659 N N . ARG B 1 149 ? -14.562 10.695 -2.113 1 91.56 149 ARG B N 1
ATOM 2660 C CA . ARG B 1 149 ? -14.797 9.766 -3.209 1 91.56 149 ARG B CA 1
ATOM 2661 C C . ARG B 1 149 ? -16 8.875 -2.918 1 91.56 149 ARG B C 1
ATOM 2663 O O . ARG B 1 149 ? -16.297 8.57 -1.759 1 91.56 149 ARG B O 1
ATOM 2670 N N . SER B 1 150 ? -16.688 8.484 -4.023 1 95.19 150 SER B N 1
ATOM 2671 C CA . SER B 1 150 ? -17.812 7.551 -3.877 1 95.19 150 SER B CA 1
ATOM 2672 C C . SER B 1 150 ? -17.391 6.125 -4.219 1 95.19 150 SER B C 1
ATOM 2674 O O . SER B 1 150 ? -16.391 5.914 -4.898 1 95.19 150 SER B O 1
ATOM 2676 N N . ILE B 1 151 ? -18.156 5.156 -3.719 1 97.31 151 ILE B N 1
ATOM 2677 C CA . ILE B 1 151 ? -17.953 3.756 -4.066 1 97.31 151 ILE B CA 1
ATOM 2678 C C . ILE B 1 151 ? -17.953 3.596 -5.586 1 97.31 151 ILE B C 1
ATOM 2680 O O . ILE B 1 151 ? -17.078 2.936 -6.148 1 97.31 151 ILE B O 1
ATOM 2684 N N . GLU B 1 152 ? -18.891 4.289 -6.215 1 96.81 152 GLU B N 1
ATOM 2685 C CA . GLU B 1 152 ? -19.062 4.195 -7.66 1 96.81 152 GLU B CA 1
ATOM 2686 C C . GLU B 1 152 ? -17.844 4.734 -8.398 1 96.81 152 GLU B C 1
ATOM 2688 O O . GLU B 1 152 ? -17.406 4.156 -9.398 1 96.81 152 GLU B O 1
ATOM 2693 N N . ASP B 1 153 ? -17.281 5.836 -7.91 1 96.75 153 ASP B N 1
ATOM 2694 C CA . ASP B 1 153 ? -16.094 6.41 -8.531 1 96.75 153 ASP B CA 1
ATOM 2695 C C . ASP B 1 153 ? -14.922 5.434 -8.461 1 96.75 153 ASP B C 1
ATOM 2697 O O . ASP B 1 153 ? -14.219 5.23 -9.453 1 96.75 153 ASP B O 1
ATOM 2701 N N . ILE B 1 154 ? -14.711 4.809 -7.352 1 97.62 154 ILE B N 1
ATOM 2702 C CA . ILE B 1 154 ? -13.602 3.883 -7.137 1 97.62 154 IL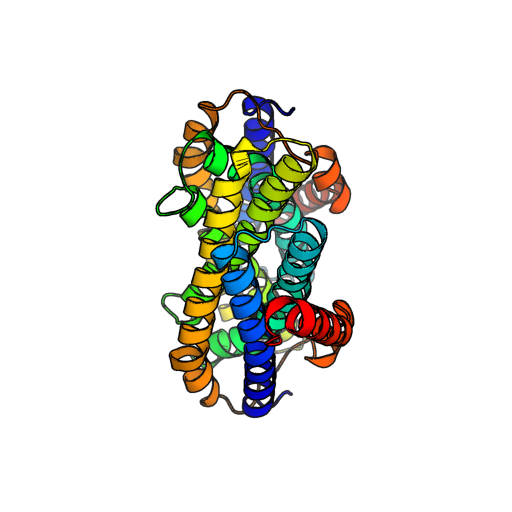E B CA 1
ATOM 2703 C C . ILE B 1 154 ? -13.773 2.65 -8.016 1 97.62 154 ILE B C 1
ATOM 2705 O O . ILE B 1 154 ? -12.828 2.199 -8.664 1 97.62 154 ILE B O 1
ATOM 2709 N N . GLU B 1 155 ? -15 2.174 -8.086 1 98.38 155 GLU B N 1
ATOM 2710 C CA . GLU B 1 155 ? -15.281 0.983 -8.891 1 98.38 155 GLU B CA 1
ATOM 2711 C C . GLU B 1 155 ? -15.125 1.268 -10.375 1 98.38 155 GLU B C 1
ATOM 2713 O O . GLU B 1 155 ? -14.648 0.414 -11.133 1 98.38 155 GLU B O 1
ATOM 2718 N N . ALA B 1 156 ? -15.469 2.412 -10.805 1 98.12 156 ALA B N 1
ATOM 2719 C CA . ALA B 1 156 ? -15.359 2.793 -12.203 1 98.12 156 ALA B CA 1
ATOM 2720 C C . ALA B 1 156 ? -13.898 2.879 -12.641 1 98.12 156 ALA B C 1
ATOM 2722 O O . ALA B 1 156 ? -13.562 2.566 -13.781 1 98.12 156 ALA B O 1
ATOM 2723 N N . GLU B 1 157 ? -13.008 3.209 -11.766 1 97.62 157 GLU B N 1
ATOM 2724 C CA . GLU B 1 157 ? -11.594 3.41 -12.07 1 97.62 157 GLU B CA 1
ATOM 2725 C C . GLU B 1 157 ? -10.906 2.094 -12.43 1 97.62 157 GLU B C 1
ATOM 2727 O O . GLU B 1 157 ? -9.875 2.088 -13.102 1 97.62 157 GLU B O 1
ATOM 2732 N N . VAL B 1 158 ? -11.5 0.999 -11.992 1 98.19 158 VAL B N 1
ATOM 2733 C CA . VAL B 1 158 ? -10.82 -0.277 -12.203 1 98.19 158 VAL B CA 1
ATOM 2734 C C . VAL B 1 158 ? -11.664 -1.163 -13.117 1 98.19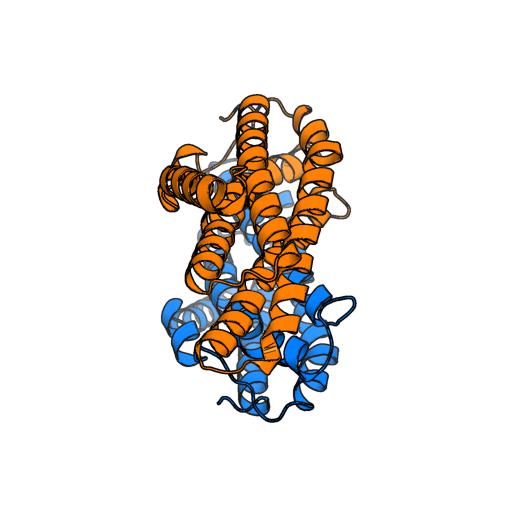 158 VAL B C 1
ATOM 2736 O O . VAL B 1 158 ? -11.367 -2.346 -13.289 1 98.19 158 VAL B O 1
ATOM 2739 N N . ASP B 1 159 ? -12.766 -0.625 -13.711 1 97.69 159 ASP B N 1
ATOM 2740 C CA . ASP B 1 159 ? -13.688 -1.453 -14.484 1 97.69 159 ASP B CA 1
ATOM 2741 C C . ASP B 1 159 ? -14.148 -2.666 -13.672 1 97.69 159 ASP B C 1
ATOM 2743 O O . ASP B 1 159 ? -13.984 -3.807 -14.117 1 97.69 159 ASP B O 1
ATOM 2747 N N . HIS B 1 160 ? -14.781 -2.354 -12.516 1 98.12 160 HIS B N 1
ATOM 2748 C CA . HIS B 1 160 ? -15.164 -3.324 -11.5 1 98.12 160 HIS B CA 1
ATOM 2749 C C . HIS B 1 160 ? -15.891 -4.516 -12.109 1 98.12 160 HIS B C 1
ATOM 2751 O O . HIS B 1 160 ? -15.562 -5.668 -11.812 1 98.12 160 HIS B O 1
ATOM 2757 N N . ASP B 1 161 ? -16.812 -4.375 -12.992 1 97.25 161 ASP B N 1
ATOM 2758 C CA . ASP B 1 161 ? -17.641 -5.438 -13.555 1 97.25 161 ASP B CA 1
ATOM 2759 C C . ASP B 1 161 ? -16.812 -6.375 -14.43 1 97.25 161 ASP B C 1
ATOM 2761 O O . ASP B 1 161 ? -17.125 -7.566 -14.531 1 97.25 161 ASP B O 1
ATOM 2765 N N . LYS B 1 162 ? -15.844 -5.832 -15.047 1 98.31 162 LYS B N 1
ATOM 2766 C CA . LYS B 1 162 ? -14.953 -6.656 -15.859 1 98.31 162 LYS B CA 1
ATOM 2767 C C . LYS B 1 162 ? -14.336 -7.777 -15.023 1 98.31 162 LYS B C 1
ATOM 2769 O O . LYS B 1 162 ? -14.211 -8.906 -15.5 1 98.31 162 LYS B O 1
ATOM 2774 N N . TRP B 1 163 ? -13.992 -7.469 -13.836 1 98.56 163 TRP B N 1
ATOM 2775 C CA . TRP B 1 163 ? -13.297 -8.43 -12.992 1 98.56 163 TRP B CA 1
ATOM 2776 C C . TRP B 1 163 ? -14.258 -9.5 -12.477 1 98.56 163 TRP B C 1
ATOM 2778 O O . TRP B 1 163 ? -13.852 -10.641 -12.242 1 98.56 163 TRP B O 1
ATOM 2788 N N . LEU B 1 164 ? -15.547 -9.156 -12.297 1 98.5 164 LEU B N 1
ATOM 2789 C CA . LEU B 1 164 ? -16.547 -10.164 -11.969 1 98.5 164 LEU B CA 1
ATOM 2790 C C . LEU B 1 164 ? -16.656 -11.203 -13.078 1 98.5 164 LEU B C 1
ATOM 2792 O O . LEU B 1 164 ? -16.75 -12.406 -12.805 1 98.5 164 LEU B O 1
ATOM 2796 N N . GLN B 1 165 ? -16.562 -10.719 -14.258 1 98.38 165 GLN B N 1
ATOM 2797 C CA . GLN B 1 165 ? -16.641 -11.617 -15.406 1 98.38 165 GLN B CA 1
ATOM 2798 C C . GLN B 1 165 ? -15.398 -12.484 -15.516 1 98.38 165 GLN B C 1
ATOM 2800 O O . GLN B 1 165 ? -15.484 -13.664 -15.859 1 98.38 165 GLN B O 1
ATOM 2805 N N . VAL B 1 166 ? -14.281 -11.891 -15.289 1 98.5 166 VAL B N 1
ATOM 2806 C CA . VAL B 1 166 ? -13.016 -12.625 -15.336 1 98.5 166 VAL B CA 1
ATOM 2807 C C . VAL B 1 166 ? -13.055 -13.781 -14.344 1 98.5 166 VAL B C 1
ATOM 2809 O O . VAL B 1 166 ? -12.703 -14.914 -14.688 1 98.5 166 VAL B O 1
ATOM 2812 N N . ILE B 1 167 ? -13.5 -13.539 -13.109 1 98.62 167 ILE B N 1
ATOM 2813 C CA . ILE B 1 167 ? -13.516 -14.562 -12.07 1 98.62 167 ILE B CA 1
ATOM 2814 C C . ILE B 1 167 ? -14.555 -15.625 -12.406 1 98.62 167 ILE B C 1
ATOM 2816 O O . ILE B 1 167 ? -14.328 -16.812 -12.164 1 98.62 167 ILE B O 1
ATOM 2820 N N . GLU B 1 168 ? -15.664 -15.172 -12.992 1 98.19 168 GLU B N 1
ATOM 2821 C CA . GLU B 1 168 ? -16.656 -16.156 -13.406 1 98.19 168 GLU B CA 1
ATOM 2822 C C . GLU B 1 168 ? -16.094 -17.094 -14.477 1 98.19 168 GLU B C 1
ATOM 2824 O O . GLU B 1 168 ? -16.344 -18.297 -14.438 1 98.19 168 GLU B O 1
ATOM 2829 N N . LYS B 1 169 ? -15.406 -16.578 -15.445 1 98.19 169 LYS B N 1
ATOM 2830 C CA . LYS B 1 169 ? -14.797 -17.391 -16.484 1 98.19 169 LYS B CA 1
ATOM 2831 C C . LYS B 1 169 ? -13.797 -18.391 -15.898 1 98.19 169 LYS B C 1
ATOM 2833 O O . LYS B 1 169 ? -13.781 -19.562 -16.266 1 98.19 169 LYS B O 1
ATOM 2838 N N . LEU B 1 170 ? -12.938 -17.922 -14.984 1 98.38 170 LEU B N 1
ATOM 2839 C CA . LEU B 1 170 ? -11.945 -18.781 -14.359 1 98.38 170 LEU B CA 1
ATOM 2840 C C . LEU B 1 170 ? -12.617 -19.828 -13.469 1 98.38 170 LEU B C 1
ATOM 2842 O O . LEU B 1 170 ? -12.141 -20.953 -13.352 1 98.38 170 LEU B O 1
ATOM 2846 N N . LYS B 1 171 ? -13.711 -19.375 -12.836 1 98.19 171 LYS B N 1
ATOM 2847 C CA . LYS B 1 171 ? -14.477 -20.297 -12.008 1 98.19 171 LYS B CA 1
ATOM 2848 C C . LYS B 1 171 ? -14.984 -21.484 -12.828 1 98.19 171 LYS B C 1
ATOM 2850 O O . LYS B 1 171 ? -14.891 -22.641 -12.391 1 98.19 171 LYS B O 1
ATOM 2855 N N . VAL B 1 172 ? -15.5 -21.234 -14.008 1 97.94 172 VAL B N 1
ATOM 2856 C CA . VAL B 1 172 ? -15.984 -22.297 -14.898 1 97.94 172 VAL B CA 1
ATOM 2857 C C . VAL B 1 172 ? -14.828 -23.188 -15.312 1 97.94 172 VAL B C 1
ATOM 2859 O O . VAL B 1 172 ? -14.961 -24.422 -15.32 1 97.94 172 VAL B O 1
ATOM 2862 N N . LYS B 1 173 ? -13.688 -22.688 -15.602 1 97.06 173 LYS B N 1
ATOM 2863 C CA . LYS B 1 173 ? -12.523 -23.422 -16.078 1 97.06 173 LYS B CA 1
ATOM 2864 C C . LYS B 1 173 ? -11.945 -24.328 -14.992 1 97.06 173 LYS B C 1
ATOM 2866 O O . LYS B 1 173 ? -11.539 -25.453 -15.266 1 97.06 173 LYS B O 1
ATOM 2871 N N . TYR B 1 174 ? -11.992 -23.844 -13.711 1 97.19 174 TYR B N 1
ATOM 2872 C CA . TYR B 1 174 ? -11.203 -24.547 -12.695 1 97.19 174 TYR B CA 1
ATOM 2873 C C . TYR B 1 174 ? -12.109 -25.234 -11.688 1 97.19 174 TYR B C 1
ATOM 2875 O O . TYR B 1 174 ? -11.711 -26.219 -11.07 1 97.19 174 TYR B O 1
ATOM 2883 N N . LEU B 1 175 ? -13.305 -24.75 -11.477 1 96.38 175 LEU B N 1
ATOM 2884 C CA . LEU B 1 175 ? -14.109 -25.219 -10.359 1 96.38 175 LEU B CA 1
ATOM 2885 C C . LEU B 1 175 ? -15.344 -25.969 -10.859 1 96.38 175 LEU B C 1
ATOM 2887 O O . LEU B 1 175 ? -16.062 -26.594 -10.07 1 96.38 175 LEU B O 1
ATOM 2891 N N . SER B 1 176 ? -15.656 -25.688 -12.102 1 88.5 176 SER B N 1
ATOM 2892 C CA . SER B 1 176 ? -16.812 -26.406 -12.617 1 88.5 176 SER B CA 1
ATOM 2893 C C . SER B 1 176 ? -16.5 -27.891 -12.781 1 88.5 176 SER B C 1
ATOM 2895 O O . SER B 1 176 ? -15.398 -28.266 -13.18 1 88.5 176 SER B O 1
ATOM 2897 N N . ILE B 1 177 ? -17.203 -28.828 -11.891 1 67.56 177 ILE B N 1
ATOM 2898 C CA . ILE B 1 177 ? -17.125 -30.281 -11.883 1 67.56 177 ILE B CA 1
ATOM 2899 C C . ILE B 1 177 ? -17.406 -30.828 -13.281 1 67.56 177 ILE B C 1
ATOM 2901 O O . ILE B 1 177 ? -18.359 -30.391 -13.938 1 67.56 177 ILE B O 1
ATOM 2905 N N . ASP B 1 178 ? -16.312 -31.484 -13.953 1 46.53 178 ASP B N 1
ATOM 2906 C CA . ASP B 1 178 ? -16.688 -32.469 -14.984 1 46.53 178 ASP B CA 1
ATOM 2907 C C . ASP B 1 178 ? -17.734 -33.438 -14.469 1 46.53 178 ASP B C 1
ATOM 2909 O O . ASP B 1 178 ? -17.688 -33.844 -13.297 1 46.53 178 ASP B O 1
#

Solvent-accessible surface area (backbone atoms only — not comparable to full-atom values): 19093 Å² total; per-residue (Å²): 122,44,48,34,67,59,52,50,51,53,52,50,53,50,46,55,56,52,52,51,51,43,49,44,51,51,47,30,60,76,68,70,54,78,51,64,71,57,53,50,51,50,50,48,40,47,48,37,52,43,48,59,25,56,49,38,51,39,47,58,32,49,46,40,42,41,37,75,71,73,46,56,54,80,96,29,69,64,46,57,51,31,23,50,50,17,45,52,57,41,44,50,45,38,47,51,53,43,48,50,41,40,76,72,64,40,69,83,44,53,66,57,39,51,52,50,52,50,50,44,46,51,50,49,52,55,51,52,48,47,36,65,71,46,49,51,63,58,50,61,77,39,67,62,34,67,52,96,63,52,72,66,59,43,35,60,75,55,47,50,66,58,50,56,51,51,50,51,56,48,40,52,74,63,66,53,79,129,122,44,50,33,66,59,51,51,50,54,52,49,54,49,48,57,56,51,50,52,51,44,52,44,49,51,47,29,59,75,67,71,53,77,52,64,69,59,54,50,51,49,51,48,41,48,50,37,52,43,48,60,24,56,48,38,49,38,49,58,31,49,47,42,43,42,38,74,72,73,46,57,54,79,95,28,71,63,47,57,52,30,23,49,50,17,44,52,58,42,45,52,44,38,46,50,52,44,48,51,41,42,75,72,65,41,68,85,44,51,65,58,39,51,52,50,51,50,50,45,46,50,50,49,51,55,49,50,48,48,35,66,72,48,48,50,62,59,48,61,78,39,67,61,34,68,53,96,63,50,74,66,59,43,35,59,76,55,47,50,67,57,50,56,50,52,49,50,55,49,40,53,74,64,64,51,80,130

Secondary structure (DSSP, 8-state):
-EEHHHHHHHHHHHHHHHHHHHHHHHHHHHTT---HHHHHHHHHHIIIIIIIIIIHIIIIIIHHHHHHHT--STTSHHHHHHHHHHHHHHHHHHHHHHHHHHHTT-GGGHHHHHHHHHHHHHHHHHHHHHIIIIIHHHHTT-SEE--SS-HHHHHHHTTHHHHHHHHHHHHHHHHS--/-EEHHHHHHHHHHHHHHHHHHHHHHHHHHHTT---HHHHHHHHHHIIIIIIIIIIHIIIIIIHHHHHHHT--STTSHHHHHHHHHHHHHHHHHHHHHHHHHHHTT-GGGHHHHHHHHHHHHHHHHHHHHHIIIIIHHHHTT-SEE--SS-HHHHHHHTTHHHHHHHHHHHHHHHHS--

Sequence (356 aa):
MVSVEDLVNNLMNDHDVIKVSVSIVDKMLAEKLLDPSDINMLLDFYEFFVDKCHHVKEEVILFPSINIKLYPFENSPVNVMVMDHGIFRYLIRLNRELLSRLINGDQSIKDTLMDYLALMTGHLNQHMEKEDKVLFPQAMDLDNVESSRSIEDIEAEVDHDKWLQVIEKLKVKYLSIDMVSVEDLVNNLMNDHDVIKVSVSIVDKMLAEKLLDPSDINMLLDFYEFFVDKCHHVKEEVILFPSINIKLYPFENSPVNVMVMDHGIFRYLIRLNRELLSRLINGDQSIKDTLMDYLALMTGHLNQHMEKEDKVLFPQAMDLDNVESSRSIEDIEAEVDHDKWLQVIEKLKVKYLSID